Protein AF-A0A061J7J0-F1 (afdb_monomer)

Structure (mmCIF, N/CA/C/O backbone):
data_AF-A0A061J7J0-F1
#
_entry.id   AF-A0A061J7J0-F1
#
loop_
_atom_site.group_PDB
_atom_site.id
_atom_site.type_symbol
_atom_site.label_atom_id
_atom_site.label_alt_id
_atom_site.label_comp_id
_atom_site.label_asym_id
_atom_site.label_entity_id
_atom_site.label_seq_id
_atom_site.pdbx_PDB_ins_code
_atom_site.Cartn_x
_atom_site.Cartn_y
_atom_site.Cartn_z
_atom_site.occupancy
_atom_site.B_iso_or_equiv
_atom_site.auth_seq_id
_atom_site.auth_comp_id
_atom_site.auth_asym_id
_atom_site.auth_atom_id
_atom_site.pdbx_PDB_model_num
ATOM 1 N N . MET A 1 1 ? 39.263 -53.079 45.233 1.00 35.78 1 MET A N 1
ATOM 2 C CA . MET A 1 1 ? 38.369 -52.273 46.095 1.00 35.78 1 MET A CA 1
ATOM 3 C C . MET A 1 1 ? 36.926 -52.640 45.760 1.00 35.78 1 MET A C 1
ATOM 5 O O . MET A 1 1 ? 36.636 -52.808 44.586 1.00 35.78 1 MET A O 1
ATOM 9 N N . ARG A 1 2 ? 36.116 -52.867 46.808 1.00 27.42 2 ARG A N 1
ATOM 10 C CA . ARG A 1 2 ? 34.662 -53.174 46.901 1.00 27.42 2 ARG A CA 1
ATOM 11 C C . ARG A 1 2 ? 33.849 -52.829 45.630 1.00 27.42 2 ARG A C 1
ATOM 13 O O . ARG A 1 2 ? 33.964 -51.709 45.159 1.00 27.42 2 ARG A O 1
ATOM 20 N N . CYS A 1 3 ? 33.116 -53.726 44.960 1.00 22.42 3 CYS A N 1
ATOM 21 C CA . CYS A 1 3 ? 32.009 -54.611 45.378 1.00 22.42 3 CYS A CA 1
ATOM 22 C C . CYS A 1 3 ? 30.808 -53.846 45.979 1.00 22.42 3 CYS A C 1
ATOM 24 O O . CYS A 1 3 ? 30.950 -53.240 47.038 1.00 22.42 3 CYS A O 1
ATOM 26 N N . GLY A 1 4 ? 29.646 -53.886 45.308 1.00 25.05 4 GLY A N 1
ATOM 27 C CA . GLY A 1 4 ? 28.403 -53.231 45.747 1.00 25.05 4 GLY A CA 1
ATOM 28 C C . GLY A 1 4 ? 27.226 -53.392 44.772 1.00 25.05 4 GLY A C 1
ATOM 29 O O . GLY A 1 4 ? 26.959 -52.510 43.967 1.00 25.05 4 GLY A O 1
ATOM 30 N N . GLN A 1 5 ? 26.565 -54.547 44.861 1.00 24.94 5 GLN A N 1
ATOM 31 C CA . GLN A 1 5 ? 25.326 -54.995 44.205 1.00 24.94 5 GLN A CA 1
ATOM 32 C C . GLN A 1 5 ? 24.080 -54.126 44.533 1.00 24.94 5 GLN A C 1
ATOM 34 O O . GLN A 1 5 ? 23.988 -53.582 45.625 1.00 24.94 5 GLN A O 1
ATOM 39 N N . VAL A 1 6 ? 23.188 -53.897 43.551 1.00 26.53 6 VAL A N 1
ATOM 40 C CA . VAL A 1 6 ? 21.822 -54.481 43.358 1.00 26.53 6 VAL A CA 1
ATOM 41 C C . VAL A 1 6 ? 20.693 -53.834 44.173 1.00 26.53 6 VAL A C 1
ATOM 43 O O . VAL A 1 6 ? 20.708 -53.887 45.393 1.00 26.53 6 VAL A O 1
ATOM 46 N N . ALA A 1 7 ? 19.644 -53.373 43.473 1.00 24.53 7 ALA A N 1
ATOM 47 C CA . ALA A 1 7 ? 18.239 -53.654 43.810 1.00 24.53 7 ALA A CA 1
ATOM 48 C C . ALA A 1 7 ? 17.302 -53.254 42.652 1.00 24.53 7 ALA A C 1
ATOM 50 O O . ALA A 1 7 ? 17.057 -52.082 42.384 1.00 24.53 7 ALA A O 1
ATOM 51 N N . LEU A 1 8 ? 16.790 -54.277 41.971 1.00 29.56 8 LEU A N 1
ATOM 52 C CA . LEU A 1 8 ? 15.587 -54.284 41.138 1.00 29.56 8 LEU A CA 1
ATOM 53 C C . LEU A 1 8 ? 14.423 -54.637 42.080 1.00 29.56 8 LEU A C 1
ATOM 55 O O . LEU A 1 8 ? 14.634 -55.553 42.871 1.00 29.56 8 LEU A O 1
ATOM 59 N N . LEU A 1 9 ? 13.271 -53.943 41.986 1.00 24.41 9 LEU A N 1
ATOM 60 C CA . LEU A 1 9 ? 11.944 -54.142 42.645 1.00 24.41 9 LEU A CA 1
ATOM 61 C C . LEU A 1 9 ? 11.432 -52.754 43.102 1.00 24.41 9 LEU A C 1
ATOM 63 O O . LEU A 1 9 ? 12.174 -52.026 43.741 1.00 24.41 9 LEU A O 1
ATOM 67 N N . LEU A 1 10 ? 10.232 -52.245 42.814 1.00 25.23 10 LEU A N 1
ATOM 68 C CA . LEU A 1 10 ? 8.908 -52.825 42.596 1.00 25.23 10 LEU A CA 1
ATOM 69 C C . LEU A 1 10 ? 8.046 -51.838 41.787 1.00 25.23 10 LEU A C 1
ATOM 71 O O . LEU A 1 10 ? 8.115 -50.628 41.994 1.00 25.23 10 LEU A O 1
ATOM 75 N N . ALA A 1 11 ? 7.152 -52.363 40.952 1.00 33.88 11 ALA A N 1
ATOM 76 C CA . ALA A 1 11 ? 5.933 -51.650 40.584 1.00 33.88 11 ALA A CA 1
ATOM 77 C C . ALA A 1 11 ? 4.963 -51.612 41.780 1.00 33.88 11 ALA A C 1
ATOM 79 O O . ALA A 1 11 ? 4.860 -52.613 42.497 1.00 33.88 11 ALA A O 1
ATOM 80 N N . PRO A 1 12 ? 4.141 -50.560 41.914 1.00 26.94 12 PRO A N 1
ATOM 81 C CA . PRO A 1 12 ? 2.813 -50.718 42.470 1.00 26.94 12 PRO A CA 1
ATOM 82 C C . PRO A 1 12 ? 1.724 -50.440 41.430 1.00 26.94 12 PRO A C 1
ATOM 84 O O . PRO A 1 12 ? 1.833 -49.600 40.539 1.00 26.94 12 PRO A O 1
ATOM 87 N N . LYS A 1 13 ? 0.669 -51.234 41.592 1.00 27.47 13 LYS A N 1
ATOM 88 C CA . LYS A 1 13 ? -0.592 -51.260 40.861 1.00 27.47 13 LYS A CA 1
ATOM 89 C C . LYS A 1 13 ? -1.355 -49.932 40.944 1.00 27.47 13 LYS A C 1
ATOM 91 O O . LYS A 1 13 ? -1.225 -49.170 41.895 1.00 27.47 13 LYS A O 1
ATOM 96 N N . GLN A 1 14 ? -2.208 -49.756 39.940 1.00 31.91 14 GLN A N 1
ATOM 97 C CA . GLN A 1 14 ? -3.247 -48.741 39.787 1.00 31.91 14 GLN A CA 1
ATOM 98 C C . GLN A 1 14 ? -4.018 -48.419 41.080 1.00 31.91 14 GLN A C 1
ATOM 100 O O . GLN A 1 14 ? -4.490 -49.322 41.768 1.00 31.91 14 GLN A O 1
ATOM 105 N N . ALA A 1 15 ? -4.281 -47.128 41.294 1.00 24.55 15 ALA A N 1
ATOM 106 C CA . ALA A 1 15 ? -5.481 -46.653 41.971 1.00 24.55 15 ALA A CA 1
ATOM 107 C C . ALA A 1 15 ? -6.172 -45.643 41.046 1.00 24.55 15 ALA A C 1
ATOM 109 O O . ALA A 1 15 ? -5.659 -44.555 40.784 1.00 24.55 15 ALA A O 1
ATOM 110 N N . LEU A 1 16 ? -7.321 -46.047 40.507 1.00 30.42 16 LEU A N 1
ATOM 111 C CA . LEU A 1 16 ? -8.249 -45.179 39.797 1.00 30.42 16 LEU A CA 1
ATOM 112 C C . LEU A 1 16 ? -8.852 -44.226 40.840 1.00 30.42 16 LEU A C 1
ATOM 114 O O . LEU A 1 16 ? -9.654 -44.650 41.669 1.00 30.42 16 LEU A O 1
ATOM 118 N N . VAL A 1 17 ? -8.449 -42.957 40.836 1.00 25.92 17 VAL A N 1
ATOM 119 C CA . VAL A 1 17 ? -9.116 -41.914 41.623 1.00 25.92 17 VAL A CA 1
ATOM 120 C C . VAL A 1 17 ? -9.859 -41.017 40.647 1.00 25.92 17 VAL A C 1
ATOM 122 O O . VAL A 1 17 ? -9.293 -40.129 40.016 1.00 25.92 17 VAL A O 1
ATOM 125 N N . SER A 1 18 ? -11.153 -41.294 40.506 1.00 32.03 18 SER A N 1
ATOM 126 C CA . SER A 1 18 ? -12.121 -40.399 39.890 1.00 32.03 18 SER A CA 1
ATOM 127 C C . SER A 1 18 ? -12.361 -39.212 40.825 1.00 32.03 18 SER A C 1
ATOM 129 O O . SER A 1 18 ? -13.245 -39.249 41.682 1.00 32.03 18 SER A O 1
ATOM 131 N N . THR A 1 19 ? -11.579 -38.147 40.684 1.00 26.53 19 THR A N 1
ATOM 132 C CA . THR A 1 19 ? -11.926 -36.839 41.245 1.00 26.53 19 THR A CA 1
ATOM 133 C C . THR A 1 19 ? -12.604 -36.021 40.159 1.00 26.53 19 THR A C 1
ATOM 135 O O . THR A 1 19 ? -11.977 -35.513 39.233 1.00 26.53 19 THR A O 1
ATOM 138 N N . GLY A 1 20 ? -13.931 -35.930 40.260 1.00 32.91 20 GLY A N 1
ATOM 139 C CA . GLY A 1 20 ? -14.729 -35.025 39.448 1.00 32.91 20 GLY A CA 1
ATOM 140 C C . GLY A 1 20 ? -14.253 -33.590 39.646 1.00 32.91 20 GLY A C 1
ATOM 141 O O . GLY A 1 20 ? -14.500 -32.981 40.687 1.00 32.91 20 GLY A O 1
ATOM 142 N N . VAL A 1 21 ? -13.586 -33.040 38.635 1.00 26.27 21 VAL A N 1
ATOM 143 C CA . VAL A 1 21 ? -13.358 -31.601 38.540 1.00 26.27 21 VAL A CA 1
ATOM 144 C C . VAL A 1 21 ? -14.637 -31.001 37.976 1.00 26.27 21 VAL A C 1
ATOM 146 O O . VAL A 1 21 ? -14.927 -31.087 36.784 1.00 26.27 21 VAL A O 1
ATOM 149 N N . LYS A 1 22 ? -15.439 -30.441 38.886 1.00 26.06 22 LYS A N 1
ATOM 150 C CA . LYS A 1 22 ? -16.540 -29.532 38.571 1.00 26.06 22 LYS A CA 1
ATOM 151 C C . LYS A 1 22 ? -16.053 -28.492 37.565 1.00 26.06 22 LYS A C 1
ATOM 153 O O . LYS A 1 22 ? -14.996 -27.897 37.761 1.00 26.06 22 LYS A O 1
ATOM 158 N N . ALA A 1 23 ? -16.860 -28.261 36.533 1.00 30.20 23 ALA A N 1
ATOM 159 C CA . ALA A 1 23 ? -16.733 -27.132 35.628 1.00 30.20 23 ALA A CA 1
ATOM 160 C C . ALA A 1 23 ? -16.624 -25.835 36.446 1.00 30.20 23 ALA A C 1
ATOM 162 O O . ALA A 1 23 ? -17.612 -25.338 36.987 1.00 30.20 23 ALA A O 1
ATOM 163 N N . ALA A 1 24 ? -15.405 -25.318 36.578 1.00 26.30 24 ALA A N 1
ATOM 164 C CA . ALA A 1 24 ? -15.177 -23.975 37.067 1.00 26.30 24 ALA A CA 1
ATOM 165 C C . ALA A 1 24 ? -15.516 -23.033 35.912 1.00 26.30 24 ALA A C 1
ATOM 167 O O . ALA A 1 24 ? -14.798 -22.967 34.915 1.00 26.30 24 ALA A O 1
ATOM 168 N N . SER A 1 25 ? -16.645 -22.342 36.040 1.00 31.66 25 SER A N 1
ATOM 169 C CA . SER A 1 25 ? -16.994 -21.189 35.222 1.00 31.66 25 SER A CA 1
ATOM 170 C C . SER A 1 25 ? -15.859 -20.169 35.311 1.00 31.66 25 SER A C 1
ATOM 172 O O . SER A 1 25 ? -15.721 -19.471 36.319 1.00 31.66 25 SER A O 1
ATOM 174 N N . SER A 1 26 ? -15.026 -20.089 34.278 1.00 29.94 26 SER A N 1
ATOM 175 C CA . SER A 1 26 ? -14.066 -19.007 34.135 1.00 29.94 26 SER A CA 1
ATOM 176 C C . SER A 1 26 ? -14.848 -17.733 33.824 1.00 29.94 26 SER A C 1
ATOM 178 O O . SER A 1 26 ? -15.194 -17.433 32.684 1.00 29.94 26 SER A O 1
ATOM 180 N N . THR A 1 27 ? -15.148 -16.948 34.856 1.00 34.69 27 THR A N 1
ATOM 181 C CA . THR A 1 27 ? -15.468 -15.533 34.680 1.00 34.69 27 THR A CA 1
ATOM 182 C C . THR A 1 27 ? -14.214 -14.854 34.140 1.00 34.69 27 THR A C 1
ATOM 184 O O . THR A 1 27 ? -13.372 -14.373 34.894 1.00 34.69 27 THR A O 1
ATOM 187 N N . SER A 1 28 ? -14.056 -14.890 32.817 1.00 40.47 28 SER A N 1
ATOM 188 C CA . SER A 1 2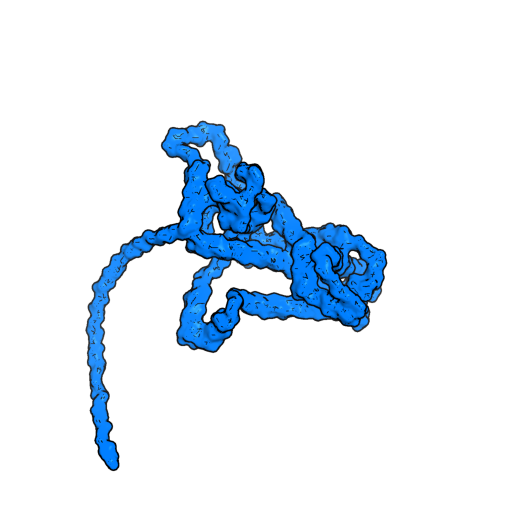8 ? -13.042 -14.149 32.079 1.00 40.47 28 SER A CA 1
ATOM 189 C C . SER A 1 28 ? -13.179 -12.676 32.457 1.00 40.47 28 SER A C 1
ATOM 191 O O . SER A 1 28 ? -14.124 -12.002 32.040 1.00 40.47 28 SER A O 1
ATOM 193 N N . HIS A 1 29 ? -12.257 -12.163 33.274 1.00 50.84 29 HIS A N 1
ATOM 194 C CA . HIS A 1 29 ? -12.141 -10.732 33.496 1.00 50.84 29 HIS A CA 1
ATOM 195 C C . HIS A 1 29 ? -11.796 -10.081 32.155 1.00 50.84 29 HIS A C 1
ATOM 197 O O . HIS A 1 29 ? -10.637 -10.039 31.759 1.00 50.84 29 HIS A O 1
ATOM 203 N N . ALA A 1 30 ? -12.818 -9.574 31.458 1.00 60.50 30 ALA A N 1
ATOM 204 C CA . ALA A 1 30 ? -12.653 -8.819 30.223 1.00 60.50 30 ALA A CA 1
ATOM 205 C C . ALA A 1 30 ? -11.591 -7.732 30.424 1.00 60.50 30 ALA A C 1
ATOM 207 O O . ALA A 1 30 ? -11.589 -7.075 31.477 1.00 60.50 30 ALA A O 1
ATOM 208 N N . SER A 1 31 ? -10.703 -7.564 29.442 1.00 74.06 31 SER A N 1
ATOM 209 C CA . SER A 1 31 ? -9.606 -6.603 29.522 1.00 74.06 31 SER A CA 1
ATOM 210 C C . SER A 1 31 ? -10.127 -5.169 29.740 1.00 74.06 31 SER A C 1
ATOM 212 O O . SER A 1 31 ? -11.267 -4.865 29.364 1.00 74.06 31 SER A O 1
ATOM 214 N N . PRO A 1 32 ? -9.332 -4.262 30.342 1.00 77.88 32 PRO A N 1
ATOM 215 C CA . PRO A 1 32 ? -9.775 -2.897 30.637 1.00 77.88 32 PRO A CA 1
ATOM 216 C C . PRO A 1 32 ? -10.288 -2.149 29.401 1.00 77.88 32 PRO A C 1
ATOM 218 O O . PRO A 1 32 ? -11.338 -1.512 29.466 1.00 77.88 32 PRO A O 1
ATOM 221 N N . LEU A 1 33 ? -9.607 -2.301 28.257 1.00 81.75 33 LEU A N 1
ATOM 222 C CA . LEU A 1 33 ? -10.028 -1.679 27.003 1.00 81.75 33 LEU A CA 1
ATOM 223 C C . LEU A 1 33 ? -11.342 -2.273 26.482 1.00 81.75 33 LEU A C 1
ATOM 225 O O . LEU A 1 33 ? -12.227 -1.525 26.081 1.00 81.75 33 LEU A O 1
ATOM 229 N N . ARG A 1 34 ? -11.521 -3.599 26.552 1.00 81.44 34 ARG A N 1
ATOM 230 C CA . ARG A 1 34 ? -12.781 -4.252 26.160 1.00 81.44 34 ARG A CA 1
ATOM 231 C C . ARG A 1 34 ? -13.964 -3.731 26.981 1.00 81.44 34 ARG A C 1
ATOM 233 O O . ARG A 1 34 ? -15.032 -3.497 26.425 1.00 81.44 34 ARG A O 1
ATOM 240 N N . ARG A 1 35 ? -13.785 -3.511 28.289 1.00 81.38 35 ARG A N 1
ATOM 241 C CA . ARG A 1 35 ? -14.839 -2.930 29.143 1.00 81.38 35 ARG A CA 1
ATOM 242 C C . ARG A 1 35 ? -15.143 -1.483 28.778 1.00 81.38 35 ARG A C 1
ATOM 244 O O . ARG A 1 35 ? -16.309 -1.110 28.765 1.00 81.38 35 ARG A O 1
ATOM 251 N N . LEU A 1 36 ? -14.116 -0.688 28.485 1.00 81.25 36 LEU A N 1
ATOM 252 C CA . LEU A 1 36 ? -14.270 0.717 28.108 1.00 81.25 36 LEU A CA 1
ATOM 253 C C . LEU A 1 36 ? -15.045 0.848 26.791 1.00 81.25 36 LEU A C 1
ATOM 255 O O . LEU A 1 36 ? -16.053 1.549 26.742 1.00 81.25 36 LEU A O 1
ATOM 259 N N . VAL A 1 37 ? -14.639 0.098 25.764 1.00 80.44 37 VAL A N 1
ATOM 260 C CA . VAL A 1 37 ? -15.309 0.075 24.453 1.00 80.44 37 VAL A CA 1
ATOM 261 C C . VAL A 1 37 ? -16.737 -0.479 24.570 1.00 80.44 37 VAL A C 1
ATOM 263 O O . VAL A 1 37 ? -17.680 0.086 24.013 1.00 80.44 37 VAL A O 1
ATOM 266 N N . GLY A 1 38 ? -16.938 -1.532 25.370 1.00 74.62 38 GLY A N 1
ATOM 267 C CA . GLY A 1 38 ? -18.271 -2.062 25.681 1.00 74.62 38 GLY A CA 1
ATOM 268 C C . GLY A 1 38 ? -19.174 -1.058 26.412 1.00 74.62 38 GLY A C 1
ATOM 269 O O . GLY A 1 38 ? -20.364 -0.965 26.132 1.00 74.62 38 GLY A O 1
ATOM 270 N N . ALA A 1 39 ? -18.630 -0.249 27.322 1.00 72.94 39 ALA A N 1
ATOM 271 C CA . ALA A 1 39 ? -19.405 0.768 28.035 1.00 72.94 39 ALA A CA 1
ATOM 272 C C . ALA A 1 39 ? -19.783 1.960 27.133 1.00 72.94 39 ALA A C 1
ATOM 274 O O . ALA A 1 39 ? -20.893 2.490 27.245 1.00 72.94 39 ALA A O 1
ATOM 275 N N . ALA A 1 40 ? -18.892 2.362 26.219 1.00 68.94 40 ALA A N 1
ATOM 276 C CA . ALA A 1 40 ? -19.140 3.434 25.251 1.00 68.94 40 ALA A CA 1
ATOM 277 C C . ALA A 1 40 ? -20.254 3.070 24.250 1.00 68.94 40 ALA A C 1
ATOM 279 O O . ALA A 1 40 ? -21.099 3.899 23.906 1.00 68.94 40 ALA A O 1
ATOM 280 N N . THR A 1 41 ? -20.309 1.802 23.842 1.00 63.78 41 THR A N 1
ATOM 281 C CA . THR A 1 41 ? -21.354 1.267 22.955 1.00 63.78 41 THR A CA 1
ATOM 282 C C . THR A 1 41 ? -22.695 1.050 23.659 1.00 63.78 41 THR A C 1
ATOM 284 O O . THR A 1 41 ? -23.743 1.293 23.069 1.00 63.78 41 THR A O 1
ATOM 287 N N . LEU A 1 42 ? -22.696 0.700 24.949 1.00 58.59 42 LEU A N 1
ATOM 288 C CA . LEU A 1 42 ? -23.925 0.623 25.753 1.00 58.59 42 LEU A CA 1
ATOM 289 C C . LEU A 1 42 ? -24.506 2.003 26.102 1.00 58.59 42 LEU A C 1
ATOM 291 O O . LEU A 1 42 ? -25.721 2.152 26.181 1.00 58.59 42 LEU A O 1
ATOM 295 N N . SER A 1 43 ? -23.663 3.026 26.265 1.00 49.41 43 SER A N 1
ATOM 296 C CA . SER A 1 43 ? -24.104 4.406 26.543 1.00 49.41 43 SER A CA 1
ATOM 297 C C . SER A 1 43 ? -24.748 5.092 25.331 1.00 49.41 43 SER A C 1
ATOM 299 O O . SER A 1 43 ? -25.408 6.118 25.475 1.00 49.41 43 SER A O 1
ATOM 301 N N . THR A 1 44 ? -24.567 4.523 24.138 1.00 43.97 44 THR A N 1
ATOM 302 C CA . THR A 1 44 ? -25.203 4.956 22.887 1.00 43.97 44 THR A CA 1
ATOM 303 C C . THR A 1 44 ? -26.428 4.106 22.519 1.00 43.97 44 THR A C 1
ATOM 305 O O . THR A 1 44 ? -27.088 4.391 21.520 1.00 43.97 44 THR A O 1
ATOM 308 N N . ALA A 1 45 ? -26.793 3.112 23.342 1.00 34.88 45 ALA A N 1
ATOM 309 C CA . ALA A 1 45 ? -28.009 2.322 23.168 1.00 34.88 45 ALA A CA 1
ATOM 310 C C . ALA A 1 45 ? -29.247 3.057 23.736 1.00 34.88 45 ALA A C 1
ATOM 312 O O . ALA A 1 45 ? -29.181 3.633 24.826 1.00 34.88 45 ALA A O 1
ATOM 313 N N . PRO A 1 46 ? -30.403 3.040 23.043 1.00 34.84 46 PRO A N 1
ATOM 314 C CA . PRO A 1 46 ? -31.621 3.660 23.552 1.00 34.84 46 PRO A CA 1
ATOM 315 C C . PRO A 1 46 ? -32.152 2.905 24.783 1.00 34.84 46 PRO A C 1
ATOM 317 O O . PRO A 1 46 ? -32.080 1.681 24.875 1.00 34.84 46 PRO A O 1
ATOM 320 N N . SER A 1 47 ? -32.701 3.657 25.737 1.00 29.64 47 SER A N 1
ATOM 321 C CA . SER A 1 47 ? -33.158 3.187 27.050 1.00 29.64 47 SER A CA 1
ATOM 322 C C . SER A 1 47 ? -34.199 2.051 26.971 1.00 29.64 47 SER A C 1
ATOM 324 O O . SER A 1 47 ? -35.075 2.082 26.097 1.00 29.64 47 SER A O 1
ATOM 326 N N . PRO A 1 48 ? -34.199 1.091 27.919 1.00 35.78 48 PRO A N 1
ATOM 327 C CA . PRO A 1 48 ? -35.149 -0.016 27.929 1.00 35.78 48 PRO A CA 1
ATOM 328 C C . PRO A 1 48 ? -36.517 0.492 28.397 1.00 35.78 48 PRO A C 1
ATOM 330 O O . PRO A 1 48 ? -36.781 0.612 29.589 1.00 35.78 48 PRO A O 1
ATOM 333 N N . GLY A 1 49 ? -37.394 0.842 27.457 1.00 34.12 49 GLY A N 1
ATOM 334 C CA . GLY A 1 49 ? -38.765 1.243 27.793 1.00 34.12 49 GLY A CA 1
ATOM 335 C C . GLY A 1 49 ? -39.526 2.006 26.715 1.00 34.12 49 GLY A C 1
ATOM 336 O O . GLY A 1 49 ? -40.752 2.078 26.773 1.00 34.12 49 GLY A O 1
ATOM 337 N N . ARG A 1 50 ? -38.855 2.533 25.686 1.00 29.86 50 ARG A N 1
ATOM 338 C CA . ARG A 1 50 ? -39.545 3.171 24.559 1.00 29.86 50 ARG A CA 1
ATOM 339 C C . ARG A 1 50 ? -39.720 2.136 23.453 1.00 29.86 50 ARG A C 1
ATOM 341 O O . ARG A 1 50 ? -38.741 1.713 22.850 1.00 29.86 50 ARG A O 1
ATOM 348 N N . ARG A 1 51 ? -40.958 1.696 23.190 1.00 33.28 51 ARG A N 1
ATOM 349 C CA . ARG A 1 51 ? -41.271 0.917 21.980 1.00 33.28 51 ARG A CA 1
ATOM 350 C C . ARG A 1 51 ? -40.871 1.762 20.768 1.00 33.28 51 ARG A C 1
ATOM 352 O O . ARG A 1 51 ? -41.611 2.656 20.373 1.00 33.28 51 ARG A O 1
ATOM 359 N N . VAL A 1 52 ? -39.698 1.492 20.196 1.00 34.94 52 VAL A N 1
ATOM 360 C CA . VAL A 1 52 ? -39.250 2.055 18.916 1.00 34.94 52 VAL A CA 1
ATOM 361 C C . VAL A 1 52 ? -39.974 1.303 17.800 1.00 34.94 52 VAL A C 1
ATOM 363 O O . VAL A 1 52 ? -39.410 0.498 17.069 1.00 34.94 52 VAL A O 1
ATOM 366 N N . GLY A 1 53 ? -41.283 1.519 17.715 1.00 33.56 53 GLY A N 1
ATOM 367 C CA . GLY A 1 53 ? -42.048 1.281 16.504 1.00 33.56 53 GLY A CA 1
ATOM 368 C C . GLY A 1 53 ? -42.258 2.635 15.849 1.00 33.56 53 GLY A C 1
ATOM 369 O O . GLY A 1 53 ? -43.096 3.380 16.339 1.00 33.56 53 GLY A O 1
ATOM 370 N N . ALA A 1 54 ? -41.441 2.963 14.838 1.00 30.27 54 ALA A N 1
ATOM 371 C CA . ALA A 1 54 ? -41.756 3.843 13.690 1.00 30.27 54 ALA A CA 1
ATOM 372 C C . ALA A 1 54 ? -40.565 4.652 13.130 1.00 30.27 54 ALA A C 1
ATOM 374 O O . ALA A 1 54 ? -40.711 5.187 12.039 1.00 30.27 54 ALA A O 1
ATOM 375 N N . LEU A 1 55 ? -39.398 4.734 13.790 1.00 30.12 55 LEU A N 1
ATOM 376 C CA . LEU A 1 55 ? -38.279 5.563 13.278 1.00 30.12 55 LEU A CA 1
ATOM 377 C C . LEU A 1 55 ? -36.969 4.820 12.952 1.00 30.12 55 LEU A C 1
ATOM 379 O O . LEU A 1 55 ? -36.132 5.388 12.264 1.00 30.12 55 LEU A O 1
ATOM 383 N N . ASP A 1 56 ? -36.832 3.538 13.310 1.00 31.67 56 ASP A N 1
ATOM 384 C CA . ASP A 1 56 ? -35.632 2.719 13.015 1.00 31.67 56 ASP A CA 1
ATOM 385 C C . ASP A 1 56 ? -35.873 1.582 12.006 1.00 31.67 56 ASP A C 1
ATOM 387 O O . ASP A 1 56 ? -35.073 0.657 11.858 1.00 31.67 56 ASP A O 1
ATOM 391 N N . ALA A 1 57 ? -36.973 1.645 11.252 1.00 29.23 57 ALA A N 1
ATOM 392 C CA . ALA A 1 57 ? -37.201 0.711 10.149 1.00 29.23 57 ALA A CA 1
ATOM 393 C C . ALA A 1 57 ? -36.252 0.959 8.955 1.00 29.23 57 ALA A C 1
ATOM 395 O O . ALA A 1 57 ? -36.083 0.070 8.125 1.00 29.23 57 ALA A O 1
ATOM 396 N N . HIS A 1 58 ? -35.599 2.128 8.888 1.00 29.95 58 HIS A N 1
ATOM 397 C CA . HIS A 1 58 ? -34.636 2.468 7.834 1.00 29.95 58 HIS A CA 1
ATOM 398 C C . HIS A 1 58 ? -33.167 2.172 8.183 1.00 29.95 58 HIS A C 1
ATOM 400 O O . HIS A 1 58 ? -32.358 2.070 7.265 1.00 29.95 58 HIS A O 1
ATOM 406 N N . CYS A 1 59 ? -32.826 1.961 9.462 1.00 33.00 59 CYS A N 1
ATOM 407 C CA . CYS A 1 59 ? -31.476 1.567 9.899 1.00 33.00 59 CYS A CA 1
ATOM 408 C C . CYS A 1 59 ? -31.314 0.059 10.124 1.00 33.00 59 CYS A C 1
ATOM 410 O O . CYS A 1 59 ? -30.198 -0.420 10.306 1.00 33.00 59 CYS A O 1
ATOM 412 N N . ARG A 1 60 ? -32.391 -0.732 10.019 1.00 30.67 60 ARG A N 1
ATOM 413 C CA . ARG A 1 60 ? -32.258 -2.161 9.706 1.00 30.67 60 ARG A CA 1
ATOM 414 C C . ARG A 1 60 ? -31.986 -2.306 8.215 1.00 30.67 60 ARG A C 1
ATOM 416 O O . ARG A 1 60 ? -32.835 -2.769 7.455 1.00 30.67 60 ARG A O 1
ATOM 423 N N . LEU A 1 61 ? -30.786 -1.906 7.804 1.00 36.47 61 LEU A N 1
ATOM 424 C CA . LEU A 1 61 ? -30.197 -2.390 6.568 1.00 36.47 61 LEU A CA 1
ATOM 425 C C . LEU A 1 61 ? -30.044 -3.905 6.733 1.00 36.47 61 LEU A C 1
ATOM 427 O O . LEU A 1 61 ? -29.033 -4.400 7.214 1.00 36.47 61 LEU A O 1
ATOM 431 N N . ARG A 1 62 ? -31.089 -4.658 6.366 1.00 31.89 62 ARG A N 1
ATOM 432 C CA . ARG A 1 62 ? -30.900 -6.017 5.861 1.00 31.89 62 ARG A CA 1
ATOM 433 C C . ARG A 1 62 ? -29.749 -5.926 4.869 1.00 31.89 62 ARG A C 1
ATOM 435 O O . ARG A 1 62 ? -29.890 -5.163 3.913 1.00 31.89 62 ARG A O 1
ATOM 442 N N . THR A 1 63 ? -28.645 -6.611 5.172 1.00 38.00 63 THR A N 1
ATOM 443 C CA . THR A 1 63 ? -27.625 -7.083 4.227 1.00 38.00 63 THR A CA 1
ATOM 444 C C . THR A 1 63 ? -27.741 -6.419 2.856 1.00 38.00 63 THR A C 1
ATOM 446 O O . THR A 1 63 ? -28.314 -6.976 1.918 1.00 38.00 63 THR A O 1
ATOM 449 N N . ARG A 1 64 ? -27.269 -5.170 2.734 1.00 38.69 64 ARG A N 1
ATOM 450 C CA . ARG A 1 64 ? -27.190 -4.518 1.424 1.00 38.69 64 ARG A CA 1
ATOM 451 C C . ARG A 1 64 ? -26.085 -5.228 0.651 1.00 38.69 64 ARG A C 1
ATOM 453 O O . ARG A 1 64 ? -24.925 -4.866 0.755 1.00 38.69 64 ARG A O 1
ATOM 460 N N . GLY A 1 65 ? -26.471 -6.260 -0.094 1.00 41.78 65 GLY A N 1
ATOM 461 C CA . GLY A 1 65 ? -25.597 -6.993 -1.002 1.00 41.78 65 GLY A CA 1
ATOM 462 C C . GLY A 1 65 ? -24.787 -8.101 -0.338 1.00 41.78 65 GLY A C 1
ATOM 463 O O . GLY A 1 65 ? -23.563 -8.073 -0.379 1.00 41.78 65 GLY A O 1
ATOM 464 N N . THR A 1 66 ? -25.442 -9.126 0.204 1.00 39.50 66 THR A N 1
ATOM 465 C CA . THR A 1 66 ? -24.801 -10.444 0.268 1.00 39.50 66 THR A CA 1
ATOM 466 C C . THR A 1 66 ? -24.794 -11.026 -1.143 1.00 39.50 66 THR A C 1
ATOM 468 O O . THR A 1 66 ? -25.822 -11.478 -1.645 1.00 39.50 66 THR A O 1
ATOM 471 N N . SER A 1 67 ? -23.650 -10.982 -1.827 1.00 40.75 67 SER A N 1
ATOM 472 C CA . SER A 1 67 ? -23.460 -11.873 -2.974 1.00 40.75 67 SER A CA 1
ATOM 473 C C . SER A 1 67 ? -23.278 -13.285 -2.425 1.00 40.75 67 SER A C 1
ATOM 475 O O . SER A 1 67 ? -22.439 -13.491 -1.554 1.00 40.75 67 SER A O 1
ATOM 477 N N . SER A 1 68 ? -24.026 -14.266 -2.927 1.00 39.56 68 SER A N 1
ATOM 478 C CA . SER A 1 68 ? -23.792 -15.686 -2.621 1.00 39.56 68 SER A CA 1
ATOM 479 C C . SER A 1 68 ? -22.420 -16.186 -3.101 1.00 39.56 68 SER A C 1
ATOM 481 O O . SER A 1 68 ? -22.029 -17.298 -2.770 1.00 39.56 68 SER A O 1
ATOM 483 N N . GLU A 1 69 ? -21.692 -15.361 -3.860 1.00 41.66 69 GLU A N 1
ATOM 484 C CA . GLU A 1 69 ? -20.343 -15.614 -4.372 1.00 41.66 69 GLU A CA 1
ATOM 485 C C . GLU A 1 69 ? -19.258 -14.821 -3.613 1.00 41.66 69 GLU A C 1
ATOM 487 O O . GLU A 1 69 ? -18.119 -14.747 -4.063 1.00 41.66 69 GLU A O 1
ATOM 492 N N . SER A 1 70 ? -19.570 -14.207 -2.462 1.00 44.09 70 SER A N 1
ATOM 493 C CA . SER A 1 70 ? -18.627 -13.371 -1.694 1.00 44.09 70 SER A CA 1
ATOM 494 C C . SER A 1 70 ? -17.556 -14.142 -0.905 1.00 44.09 70 SER A C 1
ATOM 496 O O . SER A 1 70 ? -16.997 -13.618 0.060 1.00 44.09 70 SER A O 1
ATOM 498 N N . SER A 1 71 ? -17.243 -15.374 -1.300 1.00 42.22 71 SER A N 1
ATOM 499 C CA . SER A 1 71 ? -16.081 -16.104 -0.795 1.00 42.22 71 SER A CA 1
ATOM 500 C C . SER A 1 71 ? -14.843 -15.683 -1.582 1.00 42.22 71 SER A C 1
ATOM 502 O O . SER A 1 71 ? -14.775 -15.885 -2.796 1.00 42.22 71 SER A O 1
ATOM 504 N N . THR A 1 72 ? -13.835 -15.132 -0.911 1.00 47.50 72 THR A N 1
ATOM 505 C CA . THR A 1 72 ? -12.491 -15.078 -1.502 1.00 47.50 72 THR A CA 1
ATOM 506 C C . THR A 1 72 ? -11.820 -16.444 -1.315 1.00 47.50 72 THR A C 1
ATOM 508 O O . THR A 1 72 ? -12.151 -17.150 -0.363 1.00 47.50 72 THR A O 1
ATOM 511 N N . PRO A 1 73 ? -10.833 -16.840 -2.139 1.00 43.22 73 PRO A N 1
ATOM 512 C CA . PRO A 1 73 ? -10.103 -18.103 -1.952 1.00 43.22 73 PRO A CA 1
ATOM 513 C C . PRO A 1 73 ? -9.455 -18.257 -0.566 1.00 43.22 73 PRO A C 1
ATOM 515 O O . PRO A 1 73 ? -9.076 -19.354 -0.172 1.00 43.22 73 PRO A O 1
ATOM 518 N N . MET A 1 74 ? -9.309 -17.153 0.175 1.00 40.41 74 MET A N 1
ATOM 519 C CA . MET A 1 74 ? -8.757 -17.128 1.528 1.00 40.41 74 MET A CA 1
ATOM 520 C C . MET A 1 74 ? -9.825 -17.250 2.626 1.00 40.41 74 MET A C 1
ATOM 522 O O . MET A 1 74 ? -9.486 -17.238 3.811 1.00 40.41 74 MET A O 1
ATOM 526 N N . THR A 1 75 ? -11.112 -17.308 2.266 1.00 47.44 75 THR A N 1
ATOM 527 C CA . THR A 1 75 ? -12.227 -17.183 3.203 1.00 47.44 75 THR A CA 1
ATOM 528 C C . THR A 1 75 ? -13.354 -18.176 2.896 1.00 47.44 75 THR A C 1
ATOM 530 O O . THR A 1 75 ? -14.141 -18.012 1.974 1.00 47.44 75 THR A O 1
ATOM 533 N N . GLU A 1 76 ? -13.472 -19.219 3.721 1.00 43.47 76 GLU A N 1
ATOM 534 C CA . GLU A 1 76 ? -14.567 -20.206 3.633 1.00 43.47 76 GLU A CA 1
ATOM 535 C C . GLU A 1 76 ? -15.922 -19.657 4.134 1.00 43.47 76 GLU A C 1
ATOM 537 O O . GLU A 1 76 ? -16.948 -20.328 4.031 1.00 43.47 76 GLU A O 1
ATOM 542 N N . ARG A 1 77 ? -15.950 -18.442 4.704 1.00 54.47 77 ARG A N 1
ATOM 543 C CA . ARG A 1 77 ? -17.154 -17.799 5.254 1.00 54.47 77 ARG A CA 1
ATOM 544 C C . ARG A 1 77 ? -17.649 -16.685 4.337 1.00 54.47 77 ARG A C 1
ATOM 546 O O . ARG A 1 77 ? -16.867 -15.842 3.914 1.00 54.47 77 ARG A O 1
ATOM 553 N N . ALA A 1 78 ? -18.964 -16.646 4.121 1.00 56.91 78 ALA A N 1
ATOM 554 C CA . ALA A 1 78 ? -19.630 -15.493 3.531 1.00 56.91 78 ALA A CA 1
ATOM 555 C C . ALA A 1 78 ? -19.458 -14.274 4.450 1.00 56.91 78 ALA A C 1
ATOM 557 O O . ALA A 1 78 ? -19.722 -14.364 5.653 1.00 56.91 78 ALA A O 1
ATOM 558 N N . PHE A 1 79 ? -19.024 -13.152 3.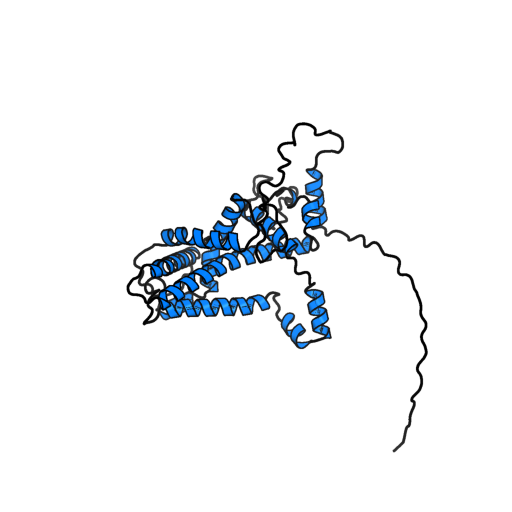881 1.00 60.25 79 PHE A N 1
ATOM 559 C CA . PHE A 1 79 ? -18.971 -11.875 4.585 1.00 60.25 79 PHE A CA 1
ATOM 560 C C . PHE A 1 79 ? -20.050 -10.931 4.082 1.00 60.25 79 PHE A C 1
ATOM 562 O O . PHE A 1 79 ? -20.292 -10.826 2.875 1.00 60.25 79 PHE A O 1
ATOM 569 N N . ASP A 1 80 ? -20.638 -10.210 5.030 1.00 65.75 80 ASP A N 1
ATOM 570 C CA . ASP A 1 80 ? -21.380 -8.993 4.745 1.00 65.75 80 ASP A CA 1
ATOM 571 C C . ASP A 1 80 ? -20.409 -7.884 4.323 1.00 65.75 80 ASP A C 1
ATOM 573 O O . ASP A 1 80 ? -19.232 -7.881 4.695 1.00 65.75 80 ASP A O 1
ATOM 577 N N . ILE A 1 81 ? -20.901 -6.932 3.529 1.00 71.00 81 ILE A N 1
ATOM 578 C CA . ILE A 1 81 ? -20.107 -5.776 3.112 1.00 71.00 81 ILE A CA 1
ATOM 579 C C . ILE A 1 81 ? -19.734 -4.962 4.352 1.00 71.00 81 ILE A C 1
ATOM 581 O O . ILE A 1 81 ? -20.604 -4.411 5.024 1.00 71.00 81 ILE A O 1
ATOM 585 N N . PHE A 1 82 ? -18.435 -4.834 4.625 1.00 75.56 82 PHE A N 1
ATOM 586 C CA . PHE A 1 82 ? -17.965 -3.997 5.726 1.00 75.56 82 PHE A CA 1
ATOM 587 C C . PHE A 1 82 ? -18.180 -2.508 5.405 1.00 75.56 82 PHE A C 1
ATOM 589 O O . PHE A 1 82 ? -17.594 -1.969 4.455 1.00 75.56 82 PHE A O 1
ATOM 596 N N . GLU A 1 83 ? -18.999 -1.829 6.211 1.00 70.38 83 GLU A N 1
ATOM 597 C CA . GLU A 1 83 ? -19.275 -0.389 6.080 1.00 70.38 83 GLU A CA 1
ATOM 598 C C . GLU A 1 83 ? -18.499 0.481 7.086 1.00 70.38 83 GLU A C 1
ATOM 600 O O . GLU A 1 83 ? -18.373 1.685 6.865 1.00 70.38 83 GLU A O 1
ATOM 605 N N . GLY A 1 84 ? -17.887 -0.114 8.120 1.00 63.31 84 GLY A N 1
ATOM 606 C CA . GLY A 1 84 ? -17.075 0.613 9.103 1.00 63.31 84 GLY A CA 1
ATOM 607 C C . GLY A 1 84 ? -17.910 1.400 10.107 1.00 63.31 84 GLY A C 1
ATOM 608 O O . GLY A 1 84 ? -17.748 2.614 10.248 1.00 63.31 84 GLY A O 1
ATOM 609 N N . ASN A 1 8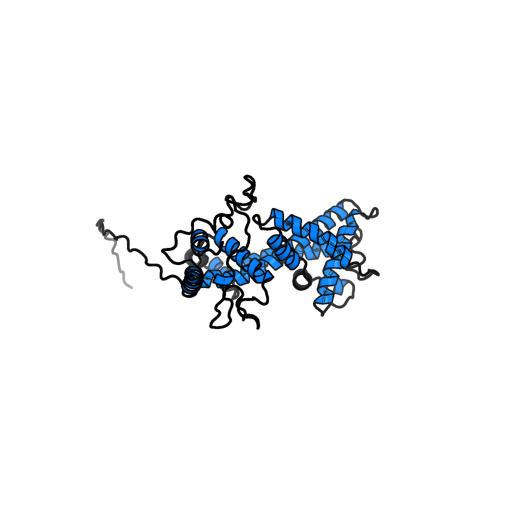5 ? -18.815 0.708 10.800 1.00 65.19 85 ASN A N 1
ATOM 610 C CA . ASN A 1 85 ? -19.763 1.347 11.700 1.00 65.19 85 ASN A CA 1
ATOM 611 C C . ASN A 1 85 ? -19.249 1.425 13.148 1.00 65.19 85 ASN A C 1
ATOM 613 O O . ASN A 1 85 ? -18.557 0.541 13.642 1.00 65.19 85 ASN A O 1
ATOM 617 N N . ASN A 1 86 ? -19.632 2.514 13.825 1.00 73.25 86 ASN A N 1
ATOM 618 C CA . ASN A 1 86 ? -19.410 2.802 15.249 1.00 73.25 86 ASN A CA 1
ATOM 619 C C . ASN A 1 86 ? -18.016 3.299 15.687 1.00 73.25 86 ASN A C 1
ATOM 621 O O . ASN A 1 86 ? -17.462 2.882 16.703 1.00 73.25 86 ASN A O 1
ATOM 625 N N . LYS A 1 87 ? -17.493 4.307 14.984 1.00 76.81 87 LYS A N 1
ATOM 626 C CA . LYS A 1 87 ? -16.279 5.045 15.388 1.00 76.81 87 LYS A CA 1
ATOM 627 C C . LYS A 1 87 ? -16.325 5.579 16.826 1.00 76.81 87 LYS A C 1
ATOM 629 O O . LYS A 1 87 ? -15.302 5.644 17.499 1.00 76.81 87 LYS A O 1
ATOM 634 N N . GLN A 1 88 ? -17.519 5.957 17.288 1.00 78.19 88 GLN A N 1
ATOM 635 C CA . GLN A 1 88 ? -17.750 6.543 18.612 1.00 78.19 88 GLN A CA 1
ATOM 636 C C . GLN A 1 88 ? -17.381 5.584 19.751 1.00 78.19 88 GLN A C 1
ATOM 638 O O . GLN A 1 88 ? -16.959 6.038 20.809 1.00 78.19 88 GLN A O 1
ATOM 643 N N . ALA A 1 89 ? -17.452 4.269 19.517 1.00 84.12 89 ALA A N 1
ATOM 644 C CA . ALA A 1 89 ? -17.064 3.246 20.486 1.00 84.12 89 ALA A CA 1
ATOM 645 C C . ALA A 1 89 ? -15.605 3.359 20.961 1.00 84.12 89 ALA A C 1
ATOM 647 O O . ALA A 1 89 ? -15.256 2.879 22.039 1.00 84.12 89 ALA A O 1
ATOM 648 N N . TRP A 1 90 ? -14.751 3.978 20.146 1.00 86.88 90 TRP A N 1
ATOM 649 C CA . TRP A 1 90 ? -13.314 4.077 20.373 1.00 86.88 90 TRP A CA 1
ATOM 650 C C . TRP A 1 90 ? -12.870 5.421 20.945 1.00 86.88 90 TRP A C 1
ATOM 652 O O . TRP A 1 90 ? -11.692 5.566 21.279 1.00 86.88 90 TRP A O 1
ATOM 662 N N . LEU A 1 91 ? -13.769 6.407 21.010 1.00 86.12 91 LEU A N 1
ATOM 663 C CA . LEU A 1 91 ? -13.436 7.767 21.418 1.00 86.12 91 LEU A CA 1
ATOM 664 C C . LEU A 1 91 ? -13.657 7.927 22.923 1.00 86.12 91 LEU A C 1
ATOM 666 O O . LEU A 1 91 ? -14.781 7.846 23.415 1.00 86.12 91 LEU A O 1
ATOM 670 N N . ASP A 1 92 ? -12.588 8.223 23.649 1.00 86.12 92 ASP A N 1
ATOM 671 C CA . ASP A 1 92 ? -12.664 8.708 25.018 1.00 86.12 92 ASP A CA 1
ATOM 672 C C . ASP A 1 92 ? -12.695 10.239 25.005 1.00 86.12 92 ASP A C 1
ATOM 674 O O . ASP A 1 92 ? -11.668 10.920 24.975 1.00 86.12 92 ASP A O 1
ATOM 678 N N . LEU A 1 93 ? -13.909 10.792 25.022 1.00 82.88 93 LEU A N 1
ATOM 679 C CA . LEU A 1 93 ? -14.131 12.239 25.042 1.00 82.88 93 LEU A CA 1
ATOM 680 C C . LEU A 1 93 ? -13.644 12.904 26.340 1.00 82.88 93 LEU A C 1
ATOM 682 O O . LEU A 1 93 ? -13.458 14.117 26.351 1.00 82.88 93 LEU A O 1
ATOM 686 N N . LYS A 1 94 ? -13.443 12.149 27.432 1.00 83.12 94 LYS A N 1
ATOM 687 C CA . LYS A 1 94 ? -12.962 12.717 28.702 1.00 83.12 94 LYS A CA 1
ATOM 688 C C . LYS A 1 94 ? -11.474 13.019 28.639 1.00 83.12 94 LYS A C 1
ATOM 690 O O . LYS A 1 94 ? -11.039 14.044 29.152 1.00 83.12 94 LYS A O 1
ATOM 695 N N . THR A 1 95 ? -10.706 12.120 28.032 1.00 83.50 95 THR A N 1
ATOM 696 C CA . THR A 1 95 ? -9.257 12.284 27.856 1.00 83.50 95 THR A CA 1
ATOM 697 C C . THR A 1 95 ? -8.897 12.908 26.511 1.00 83.50 95 THR A C 1
ATOM 699 O O . THR A 1 95 ? -7.753 13.308 26.312 1.00 83.50 95 THR A O 1
ATOM 702 N N . GLY A 1 96 ? -9.864 13.022 25.595 1.00 85.06 96 GLY A N 1
ATOM 703 C CA . GLY A 1 96 ? -9.619 13.488 24.239 1.00 85.06 96 GLY A CA 1
ATOM 704 C C . GLY A 1 96 ? -8.763 12.494 23.457 1.00 85.06 96 GLY A C 1
ATOM 705 O O . GLY A 1 96 ? -7.867 12.917 22.735 1.00 85.06 96 GLY A O 1
ATOM 706 N N . TRP A 1 97 ? -9.007 11.188 23.605 1.00 86.62 97 TRP A N 1
ATOM 707 C CA . TRP A 1 97 ? -8.171 10.124 23.038 1.00 86.62 97 TRP A CA 1
ATOM 708 C C . TRP A 1 97 ? -8.967 9.124 22.194 1.00 86.62 97 TRP A C 1
ATOM 710 O O . TRP A 1 97 ? -10.102 8.785 22.516 1.00 86.62 97 TRP A O 1
ATOM 720 N N . CYS A 1 98 ? -8.371 8.607 21.119 1.00 88.19 98 CYS A N 1
ATOM 721 C CA . CYS A 1 98 ? -8.922 7.502 20.337 1.00 88.19 98 CYS A CA 1
ATOM 722 C C . CYS A 1 98 ? -8.157 6.206 20.621 1.00 88.19 98 CYS A C 1
ATOM 724 O O . CYS A 1 98 ? -6.985 6.075 20.266 1.00 88.19 98 CYS A O 1
ATOM 726 N N . HIS A 1 99 ? -8.825 5.205 21.193 1.00 89.50 99 HIS A N 1
ATOM 727 C CA . HIS A 1 99 ? -8.184 3.933 21.541 1.00 89.50 99 HIS A CA 1
ATOM 728 C C . HIS A 1 99 ? -7.879 3.027 20.339 1.00 89.50 99 HIS A C 1
ATOM 730 O O . HIS A 1 99 ? -7.036 2.141 20.454 1.00 89.50 99 HIS A O 1
ATOM 736 N N . LEU A 1 100 ? -8.528 3.230 19.189 1.00 89.75 100 LEU A N 1
ATOM 737 C CA . LEU A 1 100 ? -8.211 2.464 17.979 1.00 89.75 100 LEU A CA 1
ATOM 738 C C . LEU A 1 100 ? -6.975 3.020 17.267 1.00 89.75 100 LEU A C 1
ATOM 740 O O . LEU A 1 100 ? -6.084 2.268 16.887 1.00 89.75 100 LEU A O 1
ATOM 744 N N . CYS A 1 101 ? -6.926 4.341 17.092 1.00 87.25 101 CYS A N 1
ATOM 745 C CA . CYS A 1 101 ? -5.835 5.009 16.382 1.00 87.25 101 CYS A CA 1
ATOM 746 C C . CYS A 1 101 ? -4.618 5.270 17.269 1.00 87.25 101 CYS A C 1
ATOM 748 O O . CYS A 1 101 ? -3.531 5.447 16.733 1.00 87.25 101 CYS A O 1
ATOM 750 N N . GLN A 1 102 ? -4.795 5.266 18.596 1.00 86.88 102 GLN A N 1
ATOM 751 C CA . GLN A 1 102 ? -3.770 5.642 19.574 1.00 86.88 102 GLN A CA 1
ATOM 752 C C . GLN A 1 102 ? -3.268 7.078 19.350 1.00 86.88 102 GLN A C 1
ATOM 754 O O . GLN A 1 102 ? -2.072 7.358 19.383 1.00 86.88 102 GLN A O 1
ATOM 759 N N . GLU A 1 103 ? -4.212 7.988 19.105 1.00 85.75 103 GLU A N 1
ATOM 760 C CA . GLU A 1 103 ? -3.964 9.395 18.791 1.00 85.75 103 GLU A CA 1
ATOM 761 C C . GLU A 1 103 ? -4.946 10.300 19.559 1.00 85.75 103 GLU A C 1
ATOM 763 O O . GLU A 1 103 ? -6.072 9.873 19.858 1.00 85.75 103 GLU A O 1
ATOM 768 N N . PRO A 1 104 ? -4.559 11.554 19.866 1.00 84.25 104 PRO A N 1
ATOM 769 C CA . PRO A 1 104 ? -5.468 12.532 20.450 1.00 84.25 104 PRO A CA 1
ATOM 770 C C . PRO A 1 104 ? -6.564 12.948 19.456 1.00 84.25 104 PRO A C 1
ATOM 772 O O . PRO A 1 104 ? -6.362 12.982 18.240 1.00 84.25 104 PRO A O 1
ATOM 775 N N . LEU A 1 105 ? -7.736 13.299 19.983 1.00 82.81 105 LEU A N 1
ATOM 776 C CA . LEU A 1 105 ? -8.852 13.836 19.207 1.00 82.81 105 LEU A CA 1
ATOM 777 C C . LEU A 1 105 ? -8.556 15.273 18.755 1.00 82.81 105 LEU A C 1
ATOM 779 O O . LEU A 1 105 ? -7.792 16.002 19.386 1.00 82.81 105 LEU A O 1
ATOM 783 N N . GLY A 1 106 ? -9.160 15.676 17.634 1.00 72.62 106 GLY A N 1
ATOM 784 C CA . GLY A 1 106 ? -9.002 17.027 17.101 1.00 72.62 106 GLY A CA 1
ATOM 785 C C . GLY A 1 106 ? -9.613 18.099 18.003 1.00 72.62 106 GLY A C 1
ATOM 786 O O . GLY A 1 106 ? -10.357 17.806 18.936 1.00 72.62 106 GLY A O 1
ATOM 787 N N . ALA A 1 107 ? -9.348 19.367 17.672 1.00 64.56 107 ALA A N 1
ATOM 788 C CA . ALA A 1 107 ? -9.890 20.522 18.398 1.00 64.56 107 ALA A CA 1
ATOM 789 C C . ALA A 1 107 ? -11.433 20.532 18.463 1.00 64.56 107 ALA A C 1
ATOM 791 O O . ALA A 1 107 ? -12.017 21.129 19.364 1.00 64.56 107 ALA A O 1
ATOM 792 N N . THR A 1 108 ? -12.101 19.858 17.522 1.00 61.47 108 THR A N 1
ATOM 793 C CA . THR A 1 108 ? -13.544 19.618 17.554 1.00 61.47 108 THR A CA 1
ATOM 794 C C . THR A 1 108 ? -13.822 18.260 18.201 1.00 61.47 108 THR A C 1
ATOM 796 O O . THR A 1 108 ? -13.562 17.213 17.604 1.00 61.47 108 THR A O 1
ATOM 799 N N . MET A 1 109 ? -14.366 18.278 19.422 1.00 60.16 109 MET A N 1
ATOM 800 C CA . MET A 1 109 ? -14.791 17.074 20.145 1.00 60.16 109 MET A CA 1
ATOM 801 C C . MET A 1 109 ? -15.697 16.201 19.262 1.00 60.16 109 MET A C 1
ATOM 803 O O . MET A 1 109 ? -16.688 16.682 18.717 1.00 60.16 109 MET A O 1
ATOM 807 N N . GLY A 1 110 ? -15.354 14.918 19.122 1.00 57.25 110 GLY A N 1
ATOM 808 C CA . GLY A 1 110 ? -16.120 13.947 18.329 1.00 57.25 110 GLY A CA 1
ATOM 809 C C . GLY A 1 110 ? -15.696 13.796 16.862 1.00 57.25 110 GLY A C 1
ATOM 810 O O . GLY A 1 110 ? -16.244 12.927 16.184 1.00 57.25 110 GLY A O 1
ATOM 811 N N . VAL A 1 111 ? -14.713 14.570 16.377 1.00 61.16 111 VAL A N 1
ATOM 812 C CA . VAL A 1 111 ? -14.134 14.413 15.030 1.00 61.16 111 VAL A CA 1
ATOM 813 C C . VAL A 1 111 ? -12.688 13.923 15.130 1.00 61.16 111 VAL A C 1
ATOM 815 O O . VAL A 1 111 ? -11.833 14.547 15.763 1.00 61.16 111 VAL A O 1
ATOM 818 N N . HIS A 1 112 ? -12.407 12.785 14.497 1.00 66.38 112 HIS A N 1
ATOM 819 C CA . HIS A 1 112 ? -11.074 12.190 14.478 1.00 66.38 112 HIS A CA 1
ATOM 820 C C . HIS A 1 112 ? -10.202 12.861 13.404 1.00 66.38 112 HIS A C 1
ATOM 822 O O . HIS A 1 112 ? -10.597 12.924 12.241 1.00 66.38 112 HIS A O 1
ATOM 828 N N . ILE A 1 113 ? -8.984 13.298 13.755 1.00 61.28 113 ILE A N 1
ATOM 829 C CA . ILE A 1 113 ? -8.050 13.959 12.815 1.00 61.28 113 ILE A CA 1
ATOM 830 C C . ILE A 1 113 ? -7.761 13.056 11.596 1.00 61.28 113 ILE A C 1
ATOM 832 O O . ILE A 1 113 ? -7.731 13.512 10.456 1.00 61.28 113 ILE A O 1
ATOM 836 N N . GLY A 1 114 ? -7.610 11.751 11.832 1.00 68.88 114 GLY A N 1
ATOM 837 C CA . GLY A 1 114 ? -7.423 10.708 10.815 1.00 68.88 114 GLY A CA 1
ATOM 838 C C . GLY A 1 114 ? -8.678 9.887 10.492 1.00 68.88 114 GLY A C 1
ATOM 839 O O . GLY A 1 114 ? -8.610 8.664 10.479 1.00 68.88 114 GLY A O 1
ATOM 840 N N . ASP A 1 115 ? -9.836 10.512 10.273 1.00 71.56 115 ASP A N 1
ATOM 841 C CA . ASP A 1 115 ? -11.130 9.822 10.088 1.00 71.56 115 ASP A CA 1
ATOM 842 C C . ASP A 1 115 ? -11.125 8.687 9.035 1.00 71.56 115 ASP A C 1
ATOM 844 O O . ASP A 1 115 ? -11.810 7.665 9.170 1.00 71.56 115 ASP A O 1
ATOM 848 N N . ARG A 1 116 ? -10.323 8.853 7.975 1.00 74.12 116 ARG A N 1
ATOM 849 C CA . ARG A 1 116 ? -10.111 7.830 6.936 1.00 74.12 116 ARG A CA 1
ATOM 850 C C . ARG A 1 116 ? -9.250 6.666 7.429 1.00 74.12 116 ARG A C 1
ATOM 852 O O . ARG A 1 116 ? -9.548 5.520 7.112 1.00 74.12 116 ARG A O 1
ATOM 859 N N . ASP A 1 117 ? -8.207 6.950 8.208 1.00 82.44 117 ASP A N 1
ATOM 860 C CA . ASP A 1 117 ? -7.322 5.925 8.773 1.00 82.44 117 ASP A CA 1
ATOM 861 C C . ASP A 1 117 ? -8.023 5.102 9.853 1.00 82.44 117 ASP A C 1
ATOM 863 O O . ASP A 1 117 ? -7.811 3.897 9.922 1.00 82.44 117 ASP A O 1
ATOM 867 N N . HIS A 1 118 ? -8.922 5.719 10.621 1.00 86.81 118 HIS A N 1
ATOM 868 C CA . HIS A 1 118 ? -9.730 5.025 11.623 1.00 86.81 118 HIS A CA 1
ATOM 869 C C . HIS A 1 118 ? -10.564 3.894 11.011 1.00 86.81 118 HIS A C 1
ATOM 871 O O . HIS A 1 118 ? -10.559 2.767 11.498 1.00 86.81 118 HIS A O 1
ATOM 877 N N . THR A 1 119 ? -11.247 4.186 9.902 1.00 85.38 119 THR A N 1
ATOM 878 C CA . THR A 1 119 ? -12.096 3.199 9.215 1.00 85.38 119 THR A CA 1
ATOM 879 C C . THR A 1 119 ? -11.248 2.035 8.680 1.00 85.38 119 THR A C 1
ATOM 881 O O . THR A 1 119 ? -11.627 0.875 8.828 1.00 85.38 119 THR A O 1
ATOM 884 N N . ASN A 1 120 ? -10.051 2.335 8.152 1.00 89.00 120 ASN A N 1
ATOM 885 C CA . ASN A 1 120 ? -9.060 1.329 7.758 1.00 89.00 120 ASN A CA 1
ATOM 886 C C . ASN A 1 120 ? -8.607 0.467 8.944 1.00 89.00 120 ASN A C 1
ATOM 888 O O . ASN A 1 120 ? -8.617 -0.754 8.840 1.00 89.00 120 ASN A O 1
ATOM 892 N N . LEU A 1 121 ? -8.271 1.068 10.086 1.00 90.25 121 LEU A N 1
ATOM 893 C CA . LEU A 1 121 ? -7.881 0.324 11.286 1.00 90.25 121 LEU A CA 1
ATOM 894 C C . LEU A 1 121 ? -8.997 -0.600 11.780 1.00 90.25 121 LEU A C 1
ATOM 896 O O . LEU A 1 121 ? -8.725 -1.737 12.145 1.00 90.25 121 LEU A O 1
ATOM 900 N N . GLN A 1 122 ? -10.252 -0.159 11.745 1.00 88.75 122 GLN A N 1
ATOM 901 C CA . GLN A 1 122 ? -11.368 -0.991 12.189 1.00 88.75 122 GLN A CA 1
ATOM 902 C C . GLN A 1 122 ? -11.560 -2.210 11.278 1.00 88.75 122 GLN A C 1
ATOM 904 O O . GLN A 1 122 ? -11.742 -3.325 11.763 1.00 88.75 122 GLN A O 1
ATOM 909 N N . TYR A 1 123 ? -11.431 -2.019 9.964 1.00 87.62 123 TYR A N 1
ATOM 910 C CA . TYR A 1 123 ? -11.459 -3.122 9.009 1.00 87.62 123 TYR A CA 1
ATOM 911 C C . TYR A 1 123 ? -10.308 -4.105 9.220 1.00 87.62 123 TYR A C 1
ATOM 913 O O . TYR A 1 123 ? -10.516 -5.313 9.244 1.00 87.62 123 TYR A O 1
ATOM 921 N N . PHE A 1 124 ? -9.089 -3.607 9.421 1.00 89.19 124 PHE A N 1
ATOM 922 C CA . PHE A 1 124 ? -7.940 -4.473 9.668 1.00 89.19 124 PHE A CA 1
ATOM 923 C C . PHE A 1 124 ? -8.026 -5.187 11.022 1.00 89.19 124 PHE A C 1
ATOM 925 O O . PHE A 1 124 ? -7.588 -6.328 11.115 1.00 89.19 124 PHE A O 1
ATOM 932 N N . LEU A 1 125 ? -8.643 -4.586 12.045 1.00 88.75 125 LEU A N 1
ATOM 933 C CA . LEU A 1 125 ? -8.952 -5.261 13.309 1.00 88.75 125 LEU A CA 1
ATOM 934 C C . LEU A 1 125 ? -9.943 -6.412 13.091 1.00 88.75 125 LEU A C 1
ATOM 936 O O . LEU A 1 125 ? -9.739 -7.505 13.617 1.00 88.75 125 LEU A O 1
ATOM 940 N N . PHE A 1 126 ? -10.980 -6.182 12.282 1.00 86.06 126 PHE A N 1
ATOM 941 C CA . PHE A 1 126 ? -11.909 -7.223 11.850 1.00 86.06 126 PHE A CA 1
ATOM 942 C C . PHE A 1 126 ? -11.180 -8.361 11.127 1.00 86.06 126 PHE A C 1
ATOM 944 O O . PHE A 1 126 ? -11.332 -9.515 11.516 1.00 86.06 126 PHE A O 1
ATOM 951 N N . LEU A 1 127 ? -10.332 -8.057 10.138 1.00 83.44 127 LEU A N 1
ATOM 952 C CA . LEU A 1 127 ? -9.550 -9.076 9.430 1.00 83.44 127 LEU A CA 1
ATOM 953 C C . LEU A 1 127 ? -8.627 -9.846 10.378 1.00 83.44 127 LEU A C 1
ATOM 955 O O . LEU A 1 127 ? -8.522 -11.067 10.276 1.00 83.44 127 LEU A O 1
ATOM 959 N N . TYR A 1 128 ? -7.994 -9.145 11.323 1.00 84.25 128 TYR A N 1
ATOM 960 C CA . TYR A 1 128 ? -7.125 -9.744 12.331 1.00 84.25 128 TYR A CA 1
ATOM 961 C C . TYR A 1 128 ? -7.890 -10.723 13.230 1.00 84.25 128 TYR A C 1
ATOM 963 O O . TYR A 1 128 ? -7.373 -11.793 13.537 1.00 84.25 128 TYR A O 1
ATOM 971 N N . ALA A 1 129 ? -9.125 -10.394 13.622 1.00 82.25 129 ALA A N 1
ATOM 972 C CA . ALA A 1 129 ? -9.986 -11.264 14.425 1.00 82.25 129 ALA A CA 1
ATOM 973 C C . ALA A 1 129 ? -10.598 -12.420 13.608 1.00 82.25 129 ALA A C 1
ATOM 975 O O . ALA A 1 129 ? -10.669 -13.551 14.091 1.00 82.25 129 ALA A O 1
ATOM 976 N N . ALA A 1 130 ? -11.013 -12.164 12.363 1.00 76.44 130 ALA A N 1
ATOM 977 C CA . ALA A 1 130 ? -11.603 -13.155 11.459 1.00 76.44 130 ALA A CA 1
ATOM 978 C C . ALA A 1 130 ? -10.596 -14.233 11.049 1.00 76.44 130 ALA A C 1
ATOM 980 O O . ALA A 1 130 ? -10.931 -15.417 10.982 1.00 76.44 130 ALA A O 1
ATOM 981 N N . HIS A 1 131 ? -9.351 -13.816 10.830 1.00 70.38 131 HIS A N 1
ATOM 982 C CA . HIS A 1 131 ? -8.222 -14.674 10.491 1.00 70.38 131 HIS A CA 1
ATOM 983 C C . HIS A 1 131 ? -7.239 -14.802 11.649 1.00 70.38 131 HIS A C 1
ATOM 985 O O . HIS A 1 131 ? -6.045 -15.031 11.426 1.00 70.38 131 HIS A O 1
ATOM 991 N N . ALA A 1 132 ? -7.731 -14.662 12.885 1.00 59.47 132 ALA A N 1
ATOM 992 C CA . ALA A 1 132 ? -6.908 -14.837 14.065 1.00 59.47 132 ALA A CA 1
ATOM 993 C C . ALA A 1 132 ? -6.211 -16.188 13.950 1.00 59.47 132 ALA A C 1
ATOM 995 O O . ALA A 1 132 ? -6.851 -17.233 13.787 1.00 59.47 132 ALA A O 1
ATOM 996 N N . ARG A 1 133 ? -4.877 -16.149 13.983 1.00 56.44 133 ARG A N 1
ATOM 997 C CA . ARG A 1 133 ? -4.039 -17.341 14.034 1.00 56.44 133 ARG A CA 1
ATOM 998 C C . ARG A 1 133 ? -4.583 -18.185 15.188 1.00 56.44 133 ARG A C 1
ATOM 1000 O O . ARG A 1 133 ? -4.408 -17.827 16.345 1.00 56.44 133 ARG A O 1
ATOM 1007 N N . ARG A 1 134 ? -5.294 -19.279 14.876 1.00 52.25 134 ARG A N 1
ATOM 1008 C CA . ARG A 1 134 ? -5.921 -20.174 15.876 1.00 52.25 134 ARG A CA 1
ATOM 1009 C C . ARG A 1 134 ? -4.898 -20.850 16.794 1.00 52.25 134 ARG A C 1
ATOM 1011 O O . ARG A 1 134 ? -5.260 -21.590 17.697 1.00 52.25 134 ARG A O 1
ATOM 1018 N N . TRP A 1 135 ? -3.622 -20.616 16.530 1.00 55.00 135 TRP A N 1
ATOM 1019 C CA . TRP A 1 135 ? -2.500 -21.025 17.333 1.00 55.00 135 TRP A CA 1
ATOM 1020 C C . TRP A 1 135 ? -2.065 -19.876 18.237 1.00 55.00 135 TRP A C 1
ATOM 1022 O O . TRP A 1 135 ? -1.741 -18.780 17.776 1.00 55.00 135 TRP A O 1
ATOM 1032 N N . SER A 1 136 ? -1.992 -20.146 19.537 1.00 57.88 136 SER A N 1
ATOM 1033 C CA . SER A 1 136 ? -1.262 -19.272 20.444 1.00 57.88 136 SER A CA 1
ATOM 1034 C C . SER A 1 136 ? 0.222 -19.364 20.096 1.00 57.88 136 SER A C 1
ATOM 1036 O O . SER A 1 136 ? 0.851 -20.405 20.288 1.00 57.88 136 SER A O 1
ATOM 1038 N N . GLY A 1 137 ? 0.794 -18.273 19.577 1.00 59.22 137 GLY A N 1
ATOM 1039 C CA . GLY A 1 137 ? 2.233 -18.193 19.312 1.00 59.22 137 GLY A CA 1
ATOM 1040 C C . GLY A 1 137 ? 3.057 -18.551 20.550 1.00 59.22 137 GLY A C 1
ATOM 1041 O O . GLY A 1 137 ? 4.066 -19.233 20.438 1.00 59.22 137 GLY A O 1
ATOM 1042 N N . GLU A 1 138 ? 2.572 -18.199 21.740 1.00 60.31 138 GLU A N 1
ATOM 1043 C CA . GLU A 1 138 ? 3.210 -18.545 23.009 1.00 60.31 138 GLU A CA 1
ATOM 1044 C C . GLU A 1 138 ? 3.156 -20.051 23.312 1.00 60.31 138 GLU A C 1
ATOM 1046 O O . GLU A 1 138 ? 4.143 -20.619 23.771 1.00 60.31 138 GLU A O 1
ATOM 1051 N N . GLU A 1 139 ? 2.043 -20.728 23.016 1.00 63.00 139 GLU A N 1
ATOM 1052 C CA . GLU A 1 139 ? 1.931 -22.185 23.182 1.00 63.00 139 GLU A CA 1
ATOM 1053 C C . GLU A 1 139 ? 2.794 -22.935 22.168 1.00 63.00 139 GLU A C 1
ATOM 1055 O O . GLU A 1 139 ? 3.444 -23.916 22.530 1.00 63.00 139 GLU A O 1
ATOM 1060 N N . ILE A 1 140 ? 2.863 -22.450 20.924 1.00 63.06 140 ILE A N 1
ATOM 1061 C CA . ILE A 1 140 ? 3.760 -23.004 19.905 1.00 63.06 140 ILE A CA 1
ATOM 1062 C C . ILE A 1 140 ? 5.217 -22.802 20.314 1.00 63.06 140 ILE A C 1
ATOM 1064 O O . ILE A 1 140 ? 5.988 -23.754 20.268 1.00 63.06 140 ILE A O 1
ATOM 1068 N N . LEU A 1 141 ? 5.602 -21.610 20.773 1.00 64.06 141 LEU A N 1
ATOM 1069 C CA . LEU A 1 141 ? 6.958 -21.355 21.256 1.00 64.06 141 LEU A CA 1
ATOM 1070 C C . LEU A 1 141 ? 7.287 -22.238 22.466 1.00 64.06 141 LEU A C 1
ATOM 1072 O O . LEU A 1 141 ? 8.333 -22.882 22.478 1.00 64.06 141 LEU A O 1
ATOM 1076 N N . ARG A 1 142 ? 6.375 -22.365 23.435 1.00 71.56 142 ARG A N 1
ATOM 1077 C CA . ARG A 1 142 ? 6.539 -23.256 24.594 1.00 71.56 142 ARG A CA 1
ATOM 1078 C C . ARG A 1 142 ? 6.693 -24.721 24.169 1.00 71.56 142 ARG A C 1
ATOM 1080 O O . ARG A 1 142 ? 7.576 -25.409 24.671 1.00 71.56 142 ARG A O 1
ATOM 1087 N N . SER A 1 143 ? 5.896 -25.184 23.207 1.00 67.25 143 SER A N 1
ATOM 1088 C CA . SER A 1 143 ? 6.005 -26.531 22.631 1.00 67.25 143 SER A CA 1
ATOM 1089 C C . SER A 1 143 ? 7.336 -26.733 21.898 1.00 67.25 143 SER A C 1
ATOM 1091 O O . SER A 1 143 ? 8.029 -27.726 22.127 1.00 67.25 143 SER A O 1
ATOM 1093 N N . CYS A 1 144 ? 7.765 -25.760 21.092 1.00 68.38 144 CYS A N 1
ATOM 1094 C CA . CYS A 1 144 ? 9.065 -25.760 20.425 1.00 68.38 144 CYS A CA 1
ATOM 1095 C C . CYS A 1 144 ? 10.221 -25.757 21.430 1.00 68.38 144 CYS A C 1
ATOM 1097 O O . CYS A 1 144 ? 11.235 -26.397 21.183 1.00 68.38 144 CYS A O 1
ATOM 1099 N N . MET A 1 145 ? 10.096 -25.077 22.575 1.00 81.88 145 MET A N 1
ATOM 1100 C CA . MET A 1 145 ? 11.121 -25.104 23.623 1.00 81.88 145 MET A CA 1
ATOM 1101 C C . MET A 1 145 ? 11.311 -26.514 24.183 1.00 81.88 145 MET A C 1
ATOM 1103 O O . MET A 1 145 ? 12.442 -26.902 24.464 1.00 81.88 145 MET A O 1
ATOM 1107 N N . LEU A 1 146 ? 10.218 -27.266 24.329 1.00 76.50 146 LEU A N 1
ATOM 1108 C CA . LEU A 1 146 ? 10.218 -28.625 24.869 1.00 76.50 146 LEU A CA 1
ATOM 1109 C C . LEU A 1 146 ? 10.653 -29.675 23.838 1.00 76.50 146 LEU A C 1
ATOM 1111 O O . LEU A 1 146 ? 11.298 -30.653 24.202 1.00 76.50 146 LEU A O 1
ATOM 1115 N N . THR A 1 147 ? 10.306 -29.483 22.563 1.00 76.75 147 THR A N 1
ATOM 1116 C CA . THR A 1 147 ? 10.496 -30.490 21.503 1.00 76.75 147 THR A CA 1
ATOM 1117 C C . THR A 1 147 ? 11.715 -30.225 20.627 1.00 76.75 147 THR A C 1
ATOM 1119 O O . THR A 1 147 ? 12.448 -31.152 20.290 1.00 76.75 147 THR A O 1
ATOM 1122 N N . VAL A 1 148 ? 11.967 -28.962 20.271 1.00 78.69 148 VAL A N 1
ATOM 1123 C CA . VAL A 1 148 ? 13.050 -28.553 19.366 1.00 78.69 148 VAL A CA 1
ATOM 1124 C C . VAL A 1 148 ? 13.698 -27.245 19.865 1.00 78.69 148 VAL A C 1
ATOM 1126 O O . VAL A 1 148 ? 13.503 -26.170 19.284 1.00 78.69 148 VAL A O 1
ATOM 1129 N N . PRO A 1 149 ? 14.517 -27.294 20.939 1.00 74.44 149 PRO A N 1
ATOM 1130 C CA . PRO A 1 149 ? 15.058 -26.098 21.598 1.00 74.44 149 PRO A CA 1
ATOM 1131 C C . PRO A 1 149 ? 15.917 -25.192 20.698 1.00 74.44 149 PRO A C 1
ATOM 1133 O O . PRO A 1 149 ? 16.176 -24.037 21.042 1.00 74.44 149 PRO A O 1
ATOM 1136 N N . SER A 1 150 ? 16.423 -25.706 19.573 1.00 63.16 150 SER A N 1
ATOM 1137 C CA . SER A 1 150 ? 17.123 -24.932 18.539 1.00 63.16 150 SER A CA 1
ATOM 1138 C C . SER A 1 150 ? 16.168 -24.038 17.745 1.00 63.16 150 SER A C 1
ATOM 1140 O O . SER A 1 150 ? 16.467 -22.860 17.574 1.00 63.16 150 SER A O 1
ATOM 1142 N N . VAL A 1 151 ? 15.002 -24.552 17.340 1.00 62.50 151 VAL A N 1
ATOM 1143 C CA . VAL A 1 151 ? 13.941 -23.788 16.660 1.00 62.50 151 VAL A CA 1
ATOM 1144 C C . VAL A 1 151 ? 13.326 -22.767 17.608 1.00 62.50 151 VAL A C 1
ATOM 1146 O O . VAL A 1 151 ? 13.113 -21.629 17.213 1.00 62.50 151 VAL A O 1
ATOM 1149 N N . HIS A 1 152 ? 13.124 -23.118 18.881 1.00 69.94 152 HIS A N 1
ATOM 1150 C CA . HIS A 1 152 ? 12.707 -22.139 19.885 1.00 69.94 152 HIS A CA 1
ATOM 1151 C C . HIS A 1 152 ? 13.737 -21.021 20.063 1.00 69.94 152 HIS A C 1
ATOM 1153 O O . HIS A 1 152 ? 13.377 -19.850 20.050 1.00 69.94 152 HIS A O 1
ATOM 1159 N N . ARG A 1 153 ? 15.030 -21.355 20.200 1.00 63.16 153 ARG A N 1
ATOM 1160 C CA . ARG A 1 153 ? 16.097 -20.345 20.295 1.00 63.16 153 ARG A CA 1
ATOM 1161 C C . ARG A 1 153 ? 16.178 -19.479 19.045 1.00 63.16 153 ARG A C 1
ATOM 1163 O O . ARG A 1 153 ? 16.383 -18.284 19.194 1.00 63.16 153 ARG A O 1
ATOM 1170 N N . TYR A 1 154 ? 15.998 -20.056 17.861 1.00 57.09 154 TYR A N 1
ATOM 1171 C CA . TYR A 1 154 ? 15.878 -19.305 16.615 1.00 57.09 154 TYR A CA 1
ATOM 1172 C C . TYR A 1 154 ? 14.671 -18.358 16.685 1.00 57.09 154 TYR A C 1
ATOM 1174 O O . TYR A 1 154 ? 14.836 -17.152 16.623 1.00 57.09 154 TYR A O 1
ATOM 1182 N N . ALA A 1 155 ? 13.476 -18.858 16.986 1.00 54.44 155 ALA A N 1
ATOM 1183 C CA . ALA A 1 155 ? 12.261 -18.048 17.054 1.00 54.44 155 ALA A CA 1
ATOM 1184 C C . ALA A 1 155 ? 12.241 -16.978 18.175 1.00 54.44 155 ALA A C 1
ATOM 1186 O O . ALA A 1 155 ? 11.473 -16.028 18.067 1.00 54.44 155 ALA A O 1
ATOM 1187 N N . THR A 1 156 ? 13.055 -17.106 19.237 1.00 56.84 156 THR A N 1
ATOM 1188 C CA . THR A 1 156 ? 13.013 -16.224 20.432 1.00 56.84 156 THR A CA 1
ATOM 1189 C C . THR A 1 156 ? 14.262 -15.379 20.694 1.00 56.84 156 THR A C 1
ATOM 1191 O O . THR A 1 156 ? 14.156 -14.356 21.365 1.00 56.84 156 THR A O 1
ATOM 1194 N N . ARG A 1 157 ? 15.456 -15.754 20.202 1.00 55.22 157 ARG A N 1
ATOM 1195 C CA . ARG A 1 157 ? 16.678 -14.933 20.374 1.00 55.22 157 ARG A CA 1
ATOM 1196 C C . ARG A 1 157 ? 16.740 -13.738 19.431 1.00 55.22 157 ARG A C 1
ATOM 1198 O O . ARG A 1 157 ? 17.597 -12.876 19.614 1.00 55.22 157 ARG A O 1
ATOM 1205 N N . HIS A 1 158 ? 15.862 -13.671 18.439 1.00 49.62 158 HIS A N 1
ATOM 1206 C CA . HIS A 1 158 ? 15.717 -12.485 17.616 1.00 49.62 158 HIS A CA 1
ATOM 1207 C C . HIS A 1 158 ? 14.830 -11.491 18.366 1.00 49.62 158 HIS A C 1
ATOM 1209 O O . HIS A 1 158 ? 13.624 -11.669 18.482 1.00 49.62 158 HIS A O 1
ATOM 1215 N N . THR A 1 159 ? 15.454 -10.464 18.933 1.00 42.91 159 THR A N 1
ATOM 1216 C CA . THR A 1 159 ? 14.872 -9.474 19.851 1.00 42.91 159 THR A CA 1
ATOM 1217 C C . THR A 1 159 ? 13.805 -8.554 19.234 1.00 42.91 159 THR A C 1
ATOM 1219 O O . THR A 1 159 ? 13.423 -7.563 19.849 1.00 42.91 159 THR A O 1
ATOM 1222 N N . THR A 1 160 ? 13.256 -8.897 18.066 1.00 40.56 160 THR A N 1
ATOM 1223 C CA . THR A 1 160 ? 12.111 -8.237 17.424 1.00 40.56 160 THR A CA 1
ATOM 1224 C C . THR A 1 160 ? 11.254 -9.289 16.707 1.00 40.56 160 THR A C 1
ATOM 1226 O O . THR A 1 160 ? 11.760 -10.124 15.966 1.00 40.56 160 THR A O 1
ATOM 1229 N N . TRP A 1 161 ? 9.950 -9.276 16.958 1.00 38.16 161 TRP A N 1
ATOM 1230 C CA . TRP A 1 161 ? 9.019 -10.409 16.859 1.00 38.16 161 TRP A CA 1
ATOM 1231 C C . TRP A 1 161 ? 8.545 -10.820 15.433 1.00 38.16 161 TRP A C 1
ATOM 1233 O O . TRP A 1 161 ? 7.472 -11.399 15.308 1.00 38.16 161 TRP A O 1
ATOM 1243 N N . ASP A 1 162 ? 9.317 -10.583 14.359 1.00 44.78 162 ASP A N 1
ATOM 1244 C CA . ASP A 1 162 ? 8.776 -10.581 12.973 1.00 44.78 162 ASP A CA 1
ATOM 1245 C C . ASP A 1 162 ? 9.532 -11.395 11.892 1.00 44.78 162 ASP A C 1
ATOM 1247 O O . ASP A 1 162 ? 9.204 -11.329 10.708 1.00 44.78 162 ASP A O 1
ATOM 1251 N N . HIS A 1 163 ? 10.548 -12.196 12.223 1.00 41.03 163 HIS A N 1
ATOM 1252 C CA . HIS A 1 163 ? 11.525 -12.593 11.192 1.00 41.03 163 HIS A CA 1
ATOM 1253 C C . HIS A 1 163 ? 11.128 -13.668 10.164 1.00 41.03 163 HIS A C 1
ATOM 1255 O O . HIS A 1 163 ? 11.786 -13.733 9.125 1.00 41.03 163 HIS A O 1
ATOM 1261 N N . LEU A 1 164 ? 10.081 -14.478 10.382 1.00 39.31 164 LEU A N 1
ATOM 1262 C CA . LEU A 1 164 ? 9.666 -15.449 9.353 1.00 39.31 164 LEU A CA 1
ATOM 1263 C C . LEU A 1 164 ? 9.132 -14.721 8.106 1.00 39.31 164 LEU A C 1
ATOM 1265 O O . LEU A 1 164 ? 9.522 -15.044 6.991 1.00 39.31 164 LEU A O 1
ATOM 1269 N N . HIS A 1 165 ? 8.349 -13.655 8.319 1.00 53.09 165 HIS A N 1
ATOM 1270 C CA . HIS A 1 165 ? 7.937 -12.741 7.250 1.00 53.09 165 HIS A CA 1
ATOM 1271 C C . HIS A 1 165 ? 9.132 -11.963 6.706 1.00 53.09 165 HIS A C 1
ATOM 1273 O O . HIS A 1 165 ? 9.240 -11.802 5.503 1.00 53.09 165 HIS A O 1
A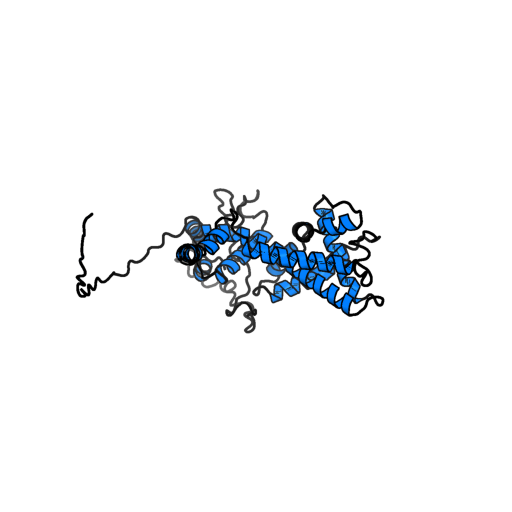TOM 1279 N N . VAL A 1 166 ? 10.093 -11.555 7.544 1.00 64.00 166 VAL A N 1
ATOM 1280 C CA . VAL A 1 166 ? 11.268 -10.797 7.071 1.00 64.00 166 VAL A CA 1
ATOM 1281 C C . VAL A 1 166 ? 12.134 -11.591 6.092 1.00 64.00 166 VAL A C 1
ATOM 1283 O O . VAL A 1 166 ? 12.649 -10.980 5.162 1.00 64.00 166 VAL A O 1
ATOM 1286 N N . MET A 1 167 ? 12.327 -12.904 6.266 1.00 63.50 167 MET A N 1
ATOM 1287 C CA . MET A 1 167 ? 13.126 -13.694 5.315 1.00 63.50 167 MET A CA 1
ATOM 1288 C C . MET A 1 167 ? 12.411 -13.844 3.970 1.00 63.50 167 MET A C 1
ATOM 1290 O O . MET A 1 167 ? 13.008 -13.524 2.942 1.00 63.50 167 MET A O 1
ATOM 1294 N N . ASP A 1 168 ? 11.135 -14.235 3.978 1.00 68.75 168 ASP A N 1
ATOM 1295 C CA . ASP A 1 168 ? 10.334 -14.370 2.756 1.00 68.75 168 ASP A CA 1
ATOM 1296 C C . ASP A 1 168 ? 10.133 -13.014 2.061 1.00 68.75 168 ASP A C 1
ATOM 1298 O O . ASP A 1 168 ? 10.260 -12.902 0.841 1.00 68.75 168 ASP A O 1
ATOM 1302 N N . ASP A 1 169 ? 9.901 -11.946 2.828 1.00 79.88 169 ASP A N 1
ATOM 1303 C CA . ASP A 1 169 ? 9.822 -10.573 2.330 1.00 79.88 169 ASP A CA 1
ATOM 1304 C C . ASP A 1 169 ? 11.163 -10.111 1.757 1.00 79.88 169 ASP A C 1
ATOM 1306 O O . ASP A 1 169 ? 11.197 -9.481 0.700 1.00 79.88 169 ASP A O 1
ATOM 1310 N N . ALA A 1 170 ? 12.280 -10.410 2.429 1.00 77.88 170 ALA A N 1
ATOM 1311 C CA . ALA A 1 170 ? 13.613 -10.060 1.949 1.00 77.88 170 ALA A CA 1
ATOM 1312 C C . ALA A 1 170 ? 13.945 -10.800 0.653 1.00 77.88 170 ALA A C 1
ATOM 1314 O O . ALA A 1 170 ? 14.447 -10.169 -0.273 1.00 77.88 170 ALA A O 1
ATOM 1315 N N . MET A 1 171 ? 13.626 -12.094 0.555 1.00 79.38 171 MET A N 1
ATOM 1316 C CA . MET A 1 171 ? 13.789 -12.869 -0.676 1.00 79.38 171 MET A CA 1
ATOM 1317 C C . MET A 1 171 ? 12.907 -12.317 -1.796 1.00 79.38 171 MET A C 1
ATOM 1319 O O . MET A 1 171 ? 13.414 -11.980 -2.865 1.00 79.38 171 MET A O 1
ATOM 1323 N N . ARG A 1 172 ? 11.610 -12.112 -1.539 1.00 86.06 172 ARG A N 1
ATOM 1324 C CA . ARG A 1 172 ? 10.666 -11.562 -2.522 1.00 86.06 172 ARG A CA 1
ATOM 1325 C C . ARG A 1 172 ? 11.096 -10.184 -3.028 1.00 86.06 172 ARG A C 1
ATOM 1327 O O . ARG A 1 172 ? 10.956 -9.908 -4.222 1.00 86.06 172 ARG A O 1
ATOM 1334 N N . ARG A 1 173 ? 11.608 -9.319 -2.149 1.00 88.00 173 ARG A N 1
ATOM 1335 C CA . ARG A 1 173 ? 12.126 -7.989 -2.511 1.00 88.00 173 ARG A CA 1
ATOM 1336 C C . ARG A 1 173 ? 13.457 -8.073 -3.248 1.00 88.00 173 ARG A C 1
ATOM 1338 O O . ARG A 1 173 ? 13.626 -7.334 -4.207 1.00 88.00 173 ARG A O 1
ATOM 1345 N N . ALA A 1 174 ? 14.361 -8.971 -2.858 1.00 85.00 174 ALA A N 1
ATOM 1346 C CA . ALA A 1 174 ? 15.644 -9.169 -3.534 1.00 85.00 174 ALA A CA 1
ATOM 1347 C C . ALA A 1 174 ? 15.463 -9.711 -4.959 1.00 85.00 174 ALA A C 1
ATOM 1349 O O . ALA A 1 174 ? 16.098 -9.229 -5.891 1.00 85.00 174 ALA A O 1
ATOM 1350 N N . GLU A 1 175 ? 14.554 -10.663 -5.153 1.00 87.75 175 GLU A N 1
ATOM 1351 C CA . GLU A 1 175 ? 14.173 -11.141 -6.483 1.00 87.75 175 GLU A CA 1
ATOM 1352 C C . GLU A 1 175 ? 13.535 -10.036 -7.333 1.00 87.75 175 GLU A C 1
ATOM 1354 O O . GLU A 1 175 ? 13.797 -9.951 -8.529 1.00 87.75 175 GLU A O 1
ATOM 1359 N N . LEU A 1 176 ? 12.709 -9.172 -6.731 1.00 93.62 176 LEU A N 1
ATOM 1360 C CA . LEU A 1 176 ? 12.122 -8.034 -7.439 1.00 93.62 176 LEU A CA 1
ATOM 1361 C C . LEU A 1 176 ? 13.177 -6.965 -7.776 1.00 93.62 176 LEU A C 1
ATOM 1363 O O . LEU A 1 176 ? 13.168 -6.448 -8.887 1.00 93.62 176 LEU A O 1
ATOM 1367 N N . GLU A 1 177 ? 14.113 -6.669 -6.868 1.00 91.38 177 GLU A N 1
ATOM 1368 C CA . GLU A 1 177 ? 15.291 -5.821 -7.122 1.00 91.38 177 GLU A CA 1
ATOM 1369 C C . GLU A 1 177 ? 16.100 -6.383 -8.302 1.00 91.38 177 GLU A C 1
ATOM 1371 O O . GLU A 1 177 ? 16.410 -5.650 -9.242 1.00 91.38 177 GLU A O 1
ATOM 1376 N N . ALA A 1 178 ? 16.375 -7.691 -8.300 1.00 90.62 178 ALA A N 1
ATOM 1377 C CA . ALA A 1 178 ? 17.103 -8.372 -9.366 1.00 90.62 178 ALA A CA 1
ATOM 1378 C C . ALA A 1 178 ? 16.351 -8.343 -10.703 1.00 90.62 178 ALA A C 1
ATOM 1380 O O . ALA A 1 178 ? 16.965 -8.084 -11.734 1.00 90.62 178 ALA A O 1
ATOM 1381 N N . LEU A 1 179 ? 15.032 -8.550 -10.697 1.00 94.25 179 LEU A N 1
ATOM 1382 C CA . LEU A 1 179 ? 14.187 -8.457 -11.888 1.00 94.25 179 LEU A CA 1
ATOM 1383 C C . LEU A 1 179 ? 14.190 -7.043 -12.478 1.00 94.25 179 LEU A C 1
ATOM 1385 O O . LEU A 1 179 ? 14.373 -6.868 -13.680 1.00 94.25 179 LEU A O 1
ATOM 1389 N N . LEU A 1 180 ? 14.035 -6.020 -11.636 1.00 95.00 180 LEU A N 1
ATOM 1390 C CA . LEU A 1 180 ? 14.114 -4.628 -12.075 1.00 95.00 180 LEU A CA 1
ATOM 1391 C C . LEU A 1 180 ? 15.493 -4.316 -12.656 1.00 95.00 180 LEU A C 1
ATOM 1393 O O . LEU A 1 180 ? 15.581 -3.675 -13.696 1.00 95.00 180 LEU A O 1
ATOM 1397 N N . PHE A 1 181 ? 16.565 -4.805 -12.029 1.00 93.12 181 PHE A N 1
ATOM 1398 C CA . PHE A 1 181 ? 17.919 -4.645 -12.548 1.00 93.12 181 PHE A CA 1
ATOM 1399 C C . PHE A 1 181 ? 18.118 -5.373 -13.883 1.00 93.12 181 PHE A C 1
ATOM 1401 O O . PHE A 1 181 ? 18.645 -4.784 -14.823 1.00 93.12 181 PHE A O 1
ATOM 1408 N N . PHE A 1 182 ? 17.640 -6.610 -14.009 1.00 92.81 182 PHE A N 1
ATOM 1409 C CA . PHE A 1 182 ? 17.675 -7.398 -15.241 1.00 92.81 182 PHE A CA 1
ATOM 1410 C C . PHE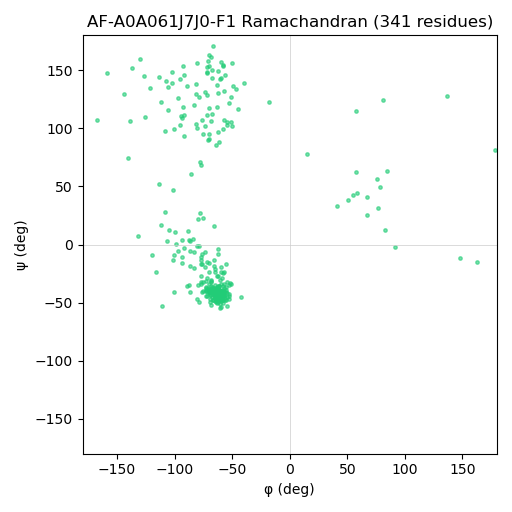 A 1 182 ? 17.033 -6.649 -16.417 1.00 92.81 182 PHE A C 1
ATOM 1412 O O . PHE A 1 182 ? 17.638 -6.524 -17.480 1.00 92.81 182 PHE A O 1
ATOM 1419 N N . LEU A 1 183 ? 15.867 -6.039 -16.188 1.00 94.44 183 LEU A N 1
ATOM 1420 C CA . LEU A 1 183 ? 15.148 -5.234 -17.181 1.00 94.44 183 LEU A CA 1
ATOM 1421 C C . LEU A 1 183 ? 15.886 -3.945 -17.597 1.00 94.44 183 LEU A C 1
ATOM 1423 O O . LEU A 1 183 ? 15.513 -3.327 -18.594 1.00 94.44 183 LEU A O 1
ATOM 1427 N N . THR A 1 184 ? 16.928 -3.519 -16.874 1.00 91.75 184 THR A N 1
ATOM 1428 C CA . THR A 1 184 ? 17.776 -2.383 -17.287 1.00 91.75 184 THR A CA 1
ATOM 1429 C C . THR A 1 184 ? 18.912 -2.781 -18.224 1.00 91.75 184 THR A C 1
ATOM 1431 O O . THR A 1 184 ? 19.470 -1.909 -18.884 1.00 91.75 184 THR A O 1
ATOM 1434 N N . GLN A 1 185 ? 19.287 -4.058 -18.292 1.00 89.50 185 GLN A N 1
ATOM 1435 C CA . GLN A 1 185 ? 20.505 -4.491 -18.979 1.00 89.50 185 GLN A CA 1
ATOM 1436 C C . GLN A 1 185 ? 20.234 -4.888 -20.439 1.00 89.50 185 GLN A C 1
ATOM 1438 O O . GLN A 1 185 ? 19.116 -5.293 -20.765 1.00 89.50 185 GLN A O 1
ATOM 1443 N N . PRO A 1 186 ? 21.231 -4.797 -21.340 1.00 87.81 186 PRO A N 1
ATOM 1444 C CA . PRO A 1 186 ? 21.164 -5.457 -22.642 1.00 87.81 186 PRO A CA 1
ATOM 1445 C C . PRO A 1 186 ? 21.014 -6.983 -22.481 1.00 87.81 186 PRO A C 1
ATOM 1447 O O . PRO A 1 186 ? 21.633 -7.545 -21.576 1.00 87.81 186 PRO A O 1
ATOM 1450 N N . PRO A 1 187 ? 20.247 -7.669 -23.348 1.00 86.25 187 PRO A N 1
ATOM 1451 C CA . PRO A 1 187 ? 19.512 -7.146 -24.507 1.00 86.25 187 PRO A CA 1
ATOM 1452 C C . PRO A 1 187 ? 18.137 -6.534 -24.172 1.00 86.25 187 PRO A C 1
ATOM 1454 O O . PRO A 1 187 ? 17.516 -5.950 -25.049 1.00 86.25 187 PRO A O 1
ATOM 1457 N N . HIS A 1 188 ? 17.669 -6.639 -22.926 1.00 89.19 188 HIS A N 1
ATOM 1458 C CA . HIS A 1 188 ? 16.297 -6.309 -22.526 1.00 89.19 188 HIS A CA 1
ATOM 1459 C C . HIS A 1 188 ? 15.976 -4.815 -22.608 1.00 89.19 188 HIS A C 1
ATOM 1461 O O . HIS A 1 188 ? 14.972 -4.448 -23.197 1.00 89.19 188 HIS A O 1
ATOM 1467 N N . GLN A 1 189 ? 16.795 -3.950 -21.994 1.00 87.50 189 GLN A N 1
ATOM 1468 C CA . GLN A 1 189 ? 16.664 -2.477 -22.016 1.00 87.50 189 GLN A CA 1
ATOM 1469 C C . GLN A 1 189 ? 15.218 -1.927 -21.886 1.00 87.50 189 GLN A C 1
ATOM 1471 O O . GLN A 1 189 ? 14.869 -0.865 -22.415 1.00 87.50 189 GLN A O 1
ATOM 1476 N N . ALA A 1 190 ? 14.367 -2.623 -21.133 1.00 87.75 190 ALA A N 1
ATOM 1477 C CA . ALA A 1 190 ? 12.975 -2.255 -20.915 1.00 87.75 190 ALA A CA 1
ATOM 1478 C C . ALA A 1 190 ? 12.840 -1.030 -19.999 1.00 87.75 190 ALA A C 1
ATOM 1480 O O . ALA A 1 190 ? 11.900 -0.254 -20.145 1.00 87.75 190 ALA A O 1
ATOM 1481 N N . LEU A 1 191 ? 13.807 -0.839 -19.093 1.00 87.88 191 LEU A N 1
ATOM 1482 C CA . LEU A 1 191 ? 13.867 0.256 -18.118 1.00 87.88 191 LEU A CA 1
ATOM 1483 C C . LEU A 1 191 ? 15.040 1.206 -18.394 1.00 87.88 191 LEU A C 1
ATOM 1485 O O . LEU A 1 191 ? 15.885 1.468 -17.532 1.00 87.88 191 LEU A O 1
ATOM 1489 N N . SER A 1 192 ? 15.125 1.680 -19.635 1.00 75.38 192 SER A N 1
ATOM 1490 C CA . SER A 1 192 ? 16.234 2.490 -20.143 1.00 75.38 192 SER A CA 1
ATOM 1491 C C . SER A 1 192 ? 16.205 3.953 -19.694 1.00 75.38 192 SER A C 1
ATOM 1493 O O . SER A 1 192 ? 17.202 4.657 -19.857 1.00 75.38 192 SER A O 1
ATOM 1495 N N . HIS A 1 193 ? 15.095 4.441 -19.136 1.00 79.44 193 HIS A N 1
ATOM 1496 C CA . HIS A 1 193 ? 14.903 5.859 -18.840 1.00 79.44 193 HIS A CA 1
ATOM 1497 C C . HIS A 1 193 ? 14.880 6.170 -17.348 1.00 79.44 193 HIS A C 1
ATOM 1499 O O . HIS A 1 193 ? 15.622 7.047 -16.906 1.00 79.44 193 HIS A O 1
ATOM 1505 N N . VAL A 1 194 ? 14.046 5.505 -16.549 1.00 81.19 194 VAL A N 1
ATOM 1506 C CA . VAL A 1 194 ? 13.848 5.894 -15.144 1.00 81.19 194 VAL A CA 1
ATOM 1507 C C . VAL A 1 194 ? 14.996 5.407 -14.272 1.00 81.19 194 VAL A C 1
ATOM 1509 O O . VAL A 1 194 ? 15.576 6.196 -13.526 1.00 81.19 194 VAL A O 1
ATOM 1512 N N . LEU A 1 195 ? 15.367 4.129 -14.386 1.00 78.69 195 LEU A N 1
ATOM 1513 C CA . LEU A 1 195 ? 16.424 3.535 -13.558 1.00 78.69 195 LEU A CA 1
ATOM 1514 C C . LEU A 1 195 ? 17.835 3.934 -14.012 1.00 78.69 195 LEU A C 1
ATOM 1516 O O . LEU A 1 195 ? 18.712 4.111 -13.170 1.00 78.69 195 LEU A O 1
ATOM 1520 N N . GLN A 1 196 ? 18.037 4.141 -15.317 1.00 78.19 196 GLN A N 1
ATOM 1521 C CA . GLN A 1 196 ? 19.302 4.640 -15.877 1.00 78.19 196 GLN A CA 1
ATOM 1522 C C . GLN A 1 196 ? 19.391 6.180 -15.887 1.00 78.19 196 GLN A C 1
ATOM 1524 O O . GLN A 1 196 ? 20.421 6.740 -16.261 1.00 78.19 196 GLN A O 1
ATOM 1529 N N . GLY A 1 197 ? 18.301 6.861 -15.510 1.00 65.31 197 GLY A N 1
ATOM 1530 C CA . GLY A 1 197 ? 18.175 8.318 -15.405 1.00 65.31 197 GLY A CA 1
ATOM 1531 C C . GLY A 1 197 ? 18.240 9.094 -16.728 1.00 65.31 197 GLY A C 1
ATOM 1532 O O . GLY A 1 197 ? 18.543 10.283 -16.756 1.00 65.31 197 GLY A O 1
ATOM 1533 N N . ARG A 1 198 ? 17.893 8.443 -17.838 1.00 59.34 198 ARG A N 1
ATOM 1534 C CA . ARG A 1 198 ? 17.714 9.086 -19.147 1.00 59.34 198 ARG A CA 1
ATOM 1535 C C . ARG A 1 198 ? 16.311 9.643 -19.380 1.00 59.34 198 ARG A C 1
ATOM 1537 O O . ARG A 1 198 ? 16.056 10.121 -20.474 1.00 59.34 198 ARG A O 1
ATOM 1544 N N . SER A 1 199 ? 15.389 9.570 -18.415 1.00 58.16 199 SER A N 1
ATOM 1545 C CA . SER A 1 199 ? 14.005 10.014 -18.628 1.00 58.16 199 SER A CA 1
ATOM 1546 C C . SER A 1 199 ? 13.897 11.541 -18.709 1.00 58.16 199 SER A C 1
ATOM 1548 O O . SER A 1 199 ? 14.002 12.197 -17.670 1.00 58.16 199 SER A O 1
ATOM 1550 N N . PRO A 1 200 ? 13.584 12.123 -19.885 1.00 49.12 200 PRO A N 1
ATOM 1551 C CA . PRO A 1 200 ? 13.401 13.565 -20.019 1.00 49.12 200 PRO A CA 1
ATOM 1552 C C . PRO A 1 200 ? 12.009 14.023 -19.547 1.00 49.12 200 PRO A C 1
ATOM 1554 O O . PRO A 1 200 ? 11.704 15.212 -19.567 1.00 49.12 200 PRO A O 1
ATOM 1557 N N . PHE A 1 201 ? 11.152 13.092 -19.116 1.00 51.66 201 PHE A N 1
ATOM 1558 C CA . PHE A 1 201 ? 9.743 13.353 -18.858 1.00 51.66 201 PHE A CA 1
ATOM 1559 C C . PHE A 1 201 ? 9.310 13.047 -17.420 1.00 51.66 201 PHE A C 1
ATOM 1561 O O . PHE A 1 201 ? 9.591 11.977 -16.878 1.00 51.66 201 PHE A O 1
ATOM 1568 N N . GLY A 1 202 ? 8.550 13.972 -16.828 1.00 59.97 202 GLY A N 1
ATOM 1569 C CA . GLY A 1 202 ? 7.876 13.827 -15.534 1.00 59.97 202 GLY A CA 1
ATOM 1570 C C . GLY A 1 202 ? 6.502 13.161 -15.655 1.00 59.97 202 GLY A C 1
ATOM 1571 O O . GLY A 1 202 ? 5.488 13.760 -15.308 1.00 59.97 202 GLY A O 1
ATOM 1572 N N . PHE A 1 203 ? 6.436 11.920 -16.146 1.00 65.25 203 PHE A N 1
ATOM 1573 C CA . PHE A 1 203 ? 5.164 11.201 -16.354 1.00 65.25 203 PHE A CA 1
ATOM 1574 C C . PHE A 1 203 ? 4.561 10.573 -15.083 1.00 65.25 203 PHE A C 1
ATOM 1576 O O . PHE A 1 203 ? 3.733 9.661 -15.153 1.00 65.25 203 PHE A O 1
ATOM 1583 N N . TRP A 1 204 ? 4.925 11.066 -13.896 1.00 64.88 204 TRP A N 1
ATOM 1584 C CA . TRP A 1 204 ? 4.458 10.508 -12.621 1.00 64.88 204 TRP A CA 1
ATOM 1585 C C . TRP A 1 204 ? 2.926 10.525 -12.476 1.00 64.88 204 TRP A C 1
ATOM 1587 O O . TRP A 1 204 ? 2.372 9.645 -11.817 1.00 64.88 204 TRP A O 1
ATOM 1597 N N . TYR A 1 205 ? 2.227 11.481 -13.104 1.00 68.69 205 TYR A N 1
ATOM 1598 C CA . TYR A 1 205 ? 0.760 11.563 -13.073 1.00 68.69 205 TYR A CA 1
ATOM 1599 C C . TYR A 1 205 ? 0.099 10.449 -13.900 1.00 68.69 205 TYR A C 1
ATOM 1601 O O . TYR A 1 205 ? -0.917 9.890 -13.481 1.00 68.69 205 TYR A O 1
ATOM 1609 N N . SER A 1 206 ? 0.688 10.091 -15.046 1.00 72.50 206 SER A N 1
ATOM 1610 C CA . SER A 1 206 ? 0.205 9.003 -15.907 1.00 72.50 206 SER A CA 1
ATOM 1611 C C . SER A 1 206 ? 0.410 7.644 -15.240 1.00 72.50 206 SER A C 1
ATOM 1613 O O . SER A 1 206 ? -0.522 6.837 -15.193 1.00 72.50 206 SER A O 1
ATOM 1615 N N . GLY A 1 207 ? 1.584 7.438 -14.630 1.00 71.62 207 GLY A N 1
ATOM 1616 C CA . GLY A 1 207 ? 1.864 6.255 -13.812 1.00 71.62 207 GLY A CA 1
ATOM 1617 C C . GLY A 1 207 ? 0.870 6.094 -12.669 1.00 71.62 207 GLY A C 1
ATOM 1618 O O . GLY A 1 207 ? 0.316 5.016 -12.477 1.00 71.62 207 GLY A O 1
ATOM 1619 N N . GLU A 1 208 ? 0.552 7.184 -11.962 1.00 78.12 208 GLU A N 1
ATOM 1620 C CA . GLU A 1 208 ? -0.431 7.160 -10.876 1.00 78.12 208 GLU A CA 1
ATOM 1621 C C . GLU A 1 208 ? -1.810 6.662 -11.342 1.00 78.12 208 GLU A C 1
ATOM 1623 O O . GLU A 1 208 ? -2.428 5.842 -10.664 1.00 78.12 208 GLU A O 1
ATOM 1628 N N . ARG A 1 209 ? -2.311 7.130 -12.494 1.00 76.38 209 ARG A N 1
ATOM 1629 C CA . ARG A 1 209 ? -3.649 6.760 -12.985 1.00 76.38 209 ARG A CA 1
ATOM 1630 C C . ARG A 1 209 ? -3.740 5.283 -13.364 1.00 76.38 209 ARG A C 1
ATOM 1632 O O . ARG A 1 209 ? -4.689 4.620 -12.955 1.00 76.38 209 ARG A O 1
ATOM 1639 N N . MET A 1 210 ? -2.772 4.774 -14.121 1.00 72.38 210 MET A N 1
ATOM 1640 C CA . MET A 1 210 ? -2.776 3.373 -14.562 1.00 72.38 210 MET A CA 1
ATOM 1641 C C . MET A 1 210 ? -2.566 2.413 -13.388 1.00 72.38 210 MET A C 1
ATOM 1643 O O . MET A 1 210 ? -3.141 1.325 -13.340 1.00 72.38 210 MET A O 1
ATOM 1647 N N . TRP A 1 211 ? -1.801 2.851 -12.391 1.00 82.38 211 TRP A N 1
ATOM 1648 C CA . TRP A 1 211 ? -1.533 2.070 -11.198 1.00 82.38 211 TRP A CA 1
ATOM 1649 C C . TRP A 1 211 ? -2.754 1.874 -10.295 1.00 82.38 211 TRP A C 1
ATOM 1651 O O . TRP A 1 211 ? -2.936 0.790 -9.738 1.00 82.38 211 TRP A O 1
ATOM 1661 N N . LYS A 1 212 ? -3.637 2.881 -10.199 1.00 86.25 212 LYS A N 1
ATOM 1662 C CA . LYS A 1 212 ? -4.893 2.785 -9.429 1.00 86.25 212 LYS A CA 1
ATOM 1663 C C . LYS A 1 212 ? -5.709 1.562 -9.826 1.00 86.25 212 LYS A C 1
ATOM 1665 O O . LYS A 1 212 ? -6.166 0.844 -8.946 1.00 86.25 212 LYS A O 1
ATOM 1670 N N . LEU A 1 213 ? -5.835 1.294 -11.127 1.00 83.69 213 LEU A N 1
ATOM 1671 C CA . LEU A 1 213 ? -6.597 0.152 -11.629 1.00 83.69 213 LEU A CA 1
ATOM 1672 C C . LEU A 1 213 ? -6.021 -1.183 -11.134 1.00 83.69 213 LEU A C 1
ATOM 1674 O O . LEU A 1 213 ? -6.773 -2.029 -10.653 1.00 83.69 213 LEU A O 1
ATOM 1678 N N . ARG A 1 214 ? -4.694 -1.362 -11.210 1.00 83.88 214 ARG A N 1
ATOM 1679 C CA . ARG A 1 214 ? -4.030 -2.600 -10.766 1.00 83.88 214 ARG A CA 1
ATOM 1680 C C . ARG A 1 214 ? -4.148 -2.799 -9.256 1.00 83.88 214 ARG A C 1
ATOM 1682 O O . ARG A 1 214 ? -4.482 -3.897 -8.822 1.00 83.88 214 ARG A O 1
ATOM 1689 N N . ILE A 1 215 ? -3.946 -1.742 -8.469 1.00 88.00 215 ILE A N 1
ATOM 1690 C CA . ILE A 1 215 ? -4.096 -1.795 -7.008 1.00 88.00 215 ILE A CA 1
ATOM 1691 C C . ILE A 1 215 ? -5.542 -2.098 -6.615 1.00 88.00 215 ILE A C 1
ATOM 1693 O O . ILE A 1 215 ? -5.770 -2.994 -5.811 1.00 88.00 215 ILE A O 1
ATOM 1697 N N . SER A 1 216 ? -6.522 -1.404 -7.198 1.00 87.44 216 SER A N 1
ATOM 1698 C CA . SER A 1 216 ? -7.937 -1.659 -6.915 1.00 87.44 216 SER A CA 1
ATOM 1699 C C . SER A 1 216 ? -8.333 -3.091 -7.267 1.00 87.44 216 SER A C 1
ATOM 1701 O O . SER A 1 216 ? -8.950 -3.753 -6.437 1.00 87.44 216 SER A O 1
ATOM 1703 N N . ARG A 1 217 ? -7.915 -3.603 -8.435 1.00 83.44 217 ARG A N 1
ATOM 1704 C CA . ARG A 1 217 ? -8.161 -4.998 -8.833 1.00 83.44 217 ARG A CA 1
ATOM 1705 C C . ARG A 1 217 ? -7.561 -5.982 -7.831 1.00 83.44 217 ARG A C 1
ATOM 1707 O O . ARG A 1 217 ? -8.252 -6.898 -7.393 1.00 83.44 217 ARG A O 1
ATOM 1714 N N . LEU A 1 218 ? -6.304 -5.778 -7.441 1.00 83.75 218 LEU A N 1
ATOM 1715 C CA . LEU A 1 218 ? -5.635 -6.659 -6.491 1.00 83.75 218 LEU A CA 1
ATOM 1716 C C . LEU A 1 218 ? -6.333 -6.646 -5.125 1.00 83.75 218 LEU A C 1
ATOM 1718 O O . LEU A 1 218 ? -6.590 -7.703 -4.557 1.00 83.75 218 LEU A O 1
ATOM 1722 N N . VAL A 1 219 ? -6.710 -5.468 -4.621 1.00 84.44 219 VAL A N 1
ATOM 1723 C CA . VAL A 1 219 ? -7.432 -5.357 -3.347 1.00 84.44 219 VAL A CA 1
ATOM 1724 C C . VAL A 1 219 ? -8.778 -6.081 -3.416 1.00 84.44 219 VAL A C 1
ATOM 1726 O O . VAL A 1 219 ? -9.085 -6.844 -2.509 1.00 84.44 219 VAL A O 1
ATOM 1729 N N . THR A 1 220 ? -9.547 -5.928 -4.499 1.00 80.31 220 THR A N 1
ATOM 1730 C CA . THR A 1 220 ? -10.830 -6.643 -4.660 1.00 80.31 220 THR A CA 1
ATOM 1731 C C . THR A 1 220 ? -10.691 -8.163 -4.759 1.00 80.31 220 THR A C 1
ATOM 1733 O O . THR A 1 220 ? -11.650 -8.872 -4.484 1.00 80.31 220 THR A O 1
ATOM 1736 N N . GLN A 1 221 ? -9.523 -8.668 -5.165 1.00 76.69 221 GLN A N 1
ATOM 1737 C CA . GLN A 1 221 ? -9.258 -10.105 -5.270 1.00 76.69 221 GLN A CA 1
ATOM 1738 C C . GLN A 1 221 ? -8.754 -10.707 -3.953 1.00 76.69 221 GLN A C 1
ATOM 1740 O O . GLN A 1 221 ? -9.054 -11.860 -3.653 1.00 76.69 221 GLN A O 1
ATOM 1745 N N . LEU A 1 222 ? -7.965 -9.946 -3.187 1.00 73.75 222 LEU A N 1
ATOM 1746 C CA . LEU A 1 222 ? -7.320 -10.430 -1.963 1.00 73.75 222 LEU A CA 1
ATOM 1747 C C . LEU A 1 222 ? -8.174 -10.234 -0.709 1.00 73.75 222 LEU A C 1
ATOM 1749 O O . LEU A 1 222 ? -8.114 -11.052 0.207 1.00 73.75 222 LEU A O 1
ATOM 1753 N N . PHE A 1 223 ? -8.932 -9.142 -0.637 1.00 78.75 223 PHE A N 1
ATOM 1754 C CA . PHE A 1 223 ? -9.631 -8.741 0.578 1.00 78.75 223 PHE A CA 1
ATOM 1755 C C . PHE A 1 223 ? -11.120 -9.095 0.516 1.00 78.75 223 PHE A C 1
ATOM 1757 O O . PHE A 1 223 ? -11.708 -9.043 -0.566 1.00 78.75 223 PHE A O 1
ATOM 1764 N N . PRO A 1 224 ? -11.750 -9.406 1.665 1.00 78.31 224 PRO A N 1
ATOM 1765 C CA . PRO A 1 224 ? -13.202 -9.494 1.763 1.00 78.31 224 PRO A CA 1
ATOM 1766 C C . PRO A 1 224 ? -13.925 -8.262 1.188 1.00 78.31 224 PRO A C 1
ATOM 1768 O O . PRO A 1 224 ? -13.347 -7.168 1.144 1.00 78.31 224 PRO A O 1
ATOM 1771 N N . PRO A 1 225 ? -15.197 -8.404 0.771 1.00 77.56 225 PRO A N 1
ATOM 1772 C CA . PRO A 1 225 ? -15.981 -7.282 0.273 1.00 77.56 225 PRO A CA 1
ATOM 1773 C C . PRO A 1 225 ? -16.085 -6.144 1.294 1.00 77.56 225 PRO A C 1
ATOM 1775 O O . PRO A 1 225 ? -16.439 -6.340 2.456 1.00 77.56 225 PRO A O 1
ATOM 1778 N N . VAL A 1 226 ? -15.833 -4.923 0.830 1.00 81.62 226 VAL A N 1
ATOM 1779 C CA . VAL A 1 226 ? -15.970 -3.690 1.615 1.00 81.62 226 VAL A CA 1
ATOM 1780 C C . VAL A 1 226 ? -16.782 -2.666 0.836 1.00 81.62 226 VAL A C 1
ATOM 1782 O O . VAL A 1 226 ? -16.875 -2.733 -0.392 1.00 81.62 226 VAL A O 1
ATOM 1785 N N . SER A 1 227 ? -17.347 -1.684 1.537 1.00 83.31 227 SER A N 1
ATOM 1786 C CA . SER A 1 227 ? -18.063 -0.585 0.890 1.00 83.31 227 SER A CA 1
ATOM 1787 C C . SER A 1 227 ? -17.167 0.182 -0.094 1.00 83.31 227 SER A C 1
ATOM 1789 O O . SER A 1 227 ? -15.947 0.270 0.072 1.00 83.31 227 SER A O 1
ATOM 1791 N N . ALA A 1 228 ? -17.766 0.806 -1.112 1.00 84.06 228 ALA A N 1
ATOM 1792 C CA . ALA A 1 228 ? -17.018 1.584 -2.106 1.00 84.06 228 ALA A CA 1
ATOM 1793 C C . ALA A 1 228 ? -16.190 2.721 -1.472 1.00 84.06 228 ALA A C 1
ATOM 1795 O O . ALA A 1 228 ? -15.069 2.999 -1.912 1.00 84.06 228 ALA A O 1
ATOM 1796 N N . GLY A 1 229 ? -16.709 3.352 -0.411 1.00 84.06 229 GLY A N 1
ATOM 1797 C CA . GLY A 1 229 ? -15.985 4.376 0.344 1.00 84.06 229 GLY A CA 1
ATOM 1798 C C . GLY A 1 229 ? -14.750 3.806 1.044 1.00 84.06 229 GLY A C 1
ATOM 1799 O O . GLY A 1 229 ? -13.666 4.384 0.958 1.00 84.06 229 GLY A O 1
ATOM 1800 N N . MET A 1 230 ? -14.889 2.633 1.660 1.00 84.75 230 MET A N 1
ATOM 1801 C CA . MET A 1 230 ? -13.795 1.934 2.325 1.00 84.75 230 MET A CA 1
ATOM 1802 C C . MET A 1 230 ? -12.718 1.455 1.340 1.00 84.75 230 MET A C 1
ATOM 1804 O O . MET A 1 230 ? -11.534 1.744 1.519 1.00 84.75 230 MET A O 1
ATOM 1808 N N . MET A 1 231 ? -13.134 0.814 0.245 1.00 86.81 231 MET A N 1
ATOM 1809 C CA . MET A 1 231 ? -12.256 0.412 -0.860 1.00 86.81 231 MET A CA 1
ATOM 1810 C C . MET A 1 231 ? -11.442 1.603 -1.379 1.00 86.81 231 MET A C 1
ATOM 1812 O O . MET A 1 231 ? -10.223 1.523 -1.541 1.00 86.81 231 MET A O 1
ATOM 1816 N N . THR A 1 232 ? -12.105 2.740 -1.602 1.00 87.88 232 THR A N 1
ATOM 1817 C CA . THR A 1 232 ? -11.450 3.969 -2.063 1.00 87.88 232 THR A CA 1
ATOM 1818 C C . THR A 1 232 ? -10.428 4.481 -1.047 1.00 87.88 232 THR A C 1
ATOM 1820 O O . THR A 1 232 ? -9.305 4.814 -1.425 1.00 87.88 232 THR A O 1
ATOM 1823 N N . ASN A 1 233 ? -10.776 4.510 0.242 1.00 87.69 233 ASN A N 1
ATOM 1824 C CA . ASN A 1 233 ? -9.878 4.973 1.301 1.00 87.69 233 ASN A CA 1
ATOM 1825 C C . ASN A 1 233 ? -8.620 4.103 1.421 1.00 87.69 233 ASN A C 1
ATOM 1827 O O . ASN A 1 233 ? -7.508 4.633 1.485 1.00 87.69 233 ASN A O 1
ATOM 1831 N N . PHE A 1 234 ? -8.774 2.778 1.434 1.00 89.94 234 PHE A N 1
ATOM 1832 C CA . PHE A 1 234 ? -7.646 1.859 1.573 1.00 89.94 234 PHE A CA 1
ATOM 1833 C C . PHE A 1 234 ? -6.741 1.861 0.333 1.00 89.94 234 PHE A C 1
ATOM 1835 O O . PHE A 1 234 ? -5.520 2.008 0.445 1.00 89.94 234 PHE A O 1
ATOM 1842 N N . THR A 1 235 ? -7.323 1.786 -0.867 1.00 91.00 235 THR A N 1
ATOM 1843 C CA . THR A 1 235 ? -6.541 1.812 -2.113 1.00 91.00 235 THR A CA 1
ATOM 1844 C C . THR A 1 235 ? -5.759 3.118 -2.260 1.00 91.00 235 THR A C 1
ATOM 1846 O O . THR A 1 235 ? -4.576 3.064 -2.585 1.00 91.00 235 THR A O 1
ATOM 1849 N N . GLN A 1 236 ? -6.341 4.281 -1.926 1.00 90.19 236 GLN A N 1
ATOM 1850 C CA . GLN A 1 236 ? -5.633 5.574 -1.905 1.00 90.19 236 GLN A CA 1
ATOM 1851 C C . GLN A 1 236 ? -4.382 5.576 -1.023 1.00 90.19 236 GLN A C 1
ATOM 1853 O O . GLN A 1 236 ? -3.377 6.194 -1.380 1.00 90.19 236 GLN A O 1
ATOM 1858 N N . LYS A 1 237 ? -4.418 4.877 0.114 1.00 91.44 237 LYS A N 1
ATOM 1859 C CA . LYS A 1 237 ? -3.259 4.747 1.003 1.00 91.44 237 LYS A CA 1
ATOM 1860 C C . LYS A 1 237 ? -2.176 3.869 0.380 1.00 91.44 237 LYS A C 1
ATOM 1862 O O . LYS A 1 237 ? -1.007 4.248 0.418 1.00 91.44 237 LYS A O 1
ATOM 1867 N N . CYS A 1 238 ? -2.567 2.791 -0.303 1.00 91.06 238 CYS A N 1
ATOM 1868 C CA . CYS A 1 238 ? -1.638 1.894 -0.992 1.00 91.06 238 CYS A CA 1
ATOM 1869 C C . CYS A 1 238 ? -0.792 2.613 -2.061 1.00 91.06 238 CYS A C 1
ATOM 1871 O O . CYS A 1 238 ? 0.409 2.377 -2.129 1.00 91.06 238 CYS A O 1
ATOM 1873 N N . TRP A 1 239 ? -1.360 3.526 -2.860 1.00 87.62 239 TRP A N 1
ATOM 1874 C CA . TRP A 1 239 ? -0.603 4.287 -3.880 1.00 87.62 239 TRP A CA 1
ATOM 1875 C C . TRP A 1 239 ? -0.207 5.716 -3.442 1.00 87.62 239 TRP A C 1
ATOM 1877 O O . TRP A 1 239 ? 0.263 6.541 -4.242 1.00 87.62 239 TRP A O 1
ATOM 1887 N N . GLY A 1 240 ? -0.375 6.026 -2.154 1.00 89.31 240 GLY A N 1
ATOM 1888 C CA . GLY A 1 240 ? -0.027 7.315 -1.563 1.00 89.31 240 GLY A CA 1
ATOM 1889 C C . GLY A 1 240 ? 1.485 7.558 -1.469 1.00 89.31 240 GLY A C 1
ATOM 1890 O O . GLY A 1 240 ? 2.298 6.636 -1.527 1.00 89.31 240 GLY A O 1
ATOM 1891 N N . ARG A 1 241 ? 1.881 8.825 -1.272 1.00 89.81 241 ARG A N 1
ATOM 1892 C CA . ARG A 1 241 ? 3.301 9.235 -1.214 1.00 89.81 241 ARG A CA 1
ATOM 1893 C C . ARG A 1 241 ? 4.100 8.497 -0.133 1.00 89.81 241 ARG A C 1
ATOM 1895 O O . ARG A 1 241 ? 5.201 8.042 -0.409 1.00 89.81 241 ARG A O 1
ATOM 1902 N N . SER A 1 242 ? 3.537 8.336 1.068 1.00 90.44 242 SER A N 1
ATOM 1903 C CA . SER A 1 242 ? 4.194 7.602 2.164 1.00 90.44 242 SER A CA 1
ATOM 1904 C C . SER A 1 242 ? 4.486 6.148 1.809 1.00 90.44 242 SER A C 1
ATOM 1906 O O . SER A 1 242 ? 5.538 5.631 2.161 1.00 90.44 242 SER A O 1
ATOM 1908 N N . ASN A 1 243 ? 3.578 5.479 1.098 1.00 91.38 243 ASN A N 1
ATOM 1909 C CA . ASN A 1 243 ? 3.806 4.095 0.708 1.00 91.38 243 ASN A CA 1
ATOM 1910 C C . ASN A 1 243 ? 4.772 3.984 -0.480 1.00 91.38 243 ASN A C 1
ATOM 1912 O O . ASN A 1 243 ? 5.595 3.079 -0.513 1.00 91.38 243 ASN A O 1
ATOM 1916 N N . GLY A 1 244 ? 4.741 4.950 -1.407 1.00 91.38 244 GLY A N 1
ATOM 1917 C CA . GLY A 1 244 ? 5.730 5.055 -2.485 1.00 91.38 244 GLY A CA 1
ATOM 1918 C C . GLY A 1 244 ? 7.163 5.242 -1.976 1.00 91.38 244 GLY A C 1
ATOM 1919 O O . GLY A 1 244 ? 8.079 4.610 -2.486 1.00 91.38 244 GLY A O 1
ATOM 1920 N N . GLU A 1 245 ? 7.363 6.051 -0.934 1.00 92.75 245 GLU A N 1
ATOM 1921 C CA . GLU A 1 245 ? 8.654 6.150 -0.237 1.00 92.75 245 GLU A CA 1
ATOM 1922 C C . GLU A 1 245 ? 9.083 4.804 0.360 1.00 92.75 245 GLU A C 1
ATOM 1924 O O . GLU A 1 245 ? 10.189 4.341 0.092 1.00 92.75 245 GLU A O 1
ATOM 1929 N N . ARG A 1 246 ? 8.200 4.150 1.126 1.00 92.12 246 ARG A N 1
ATOM 1930 C CA . ARG A 1 246 ? 8.509 2.845 1.730 1.00 92.12 246 ARG A CA 1
ATOM 1931 C C . ARG A 1 246 ? 8.870 1.803 0.683 1.00 92.12 246 ARG A C 1
ATOM 1933 O O . ARG A 1 246 ? 9.788 1.026 0.900 1.00 92.12 246 ARG A O 1
ATOM 1940 N N . MET A 1 247 ? 8.183 1.807 -0.454 1.00 91.25 247 MET A N 1
ATOM 1941 C CA . MET A 1 247 ? 8.483 0.918 -1.568 1.00 91.25 247 MET A CA 1
ATOM 1942 C C . MET A 1 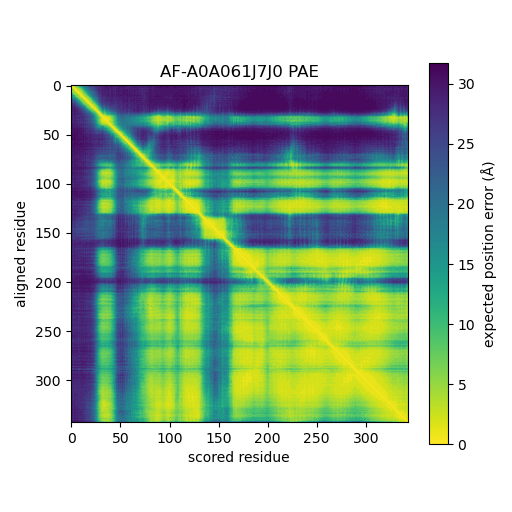247 ? 9.864 1.193 -2.172 1.00 91.25 247 MET A C 1
ATOM 1944 O O . MET A 1 247 ? 10.604 0.248 -2.438 1.00 91.25 247 MET A O 1
ATOM 1948 N N . TYR A 1 248 ? 10.227 2.467 -2.360 1.00 92.31 248 TYR A N 1
ATOM 1949 C CA . TYR A 1 248 ? 11.559 2.851 -2.833 1.00 92.31 248 TYR A CA 1
ATOM 1950 C C . TYR A 1 248 ? 12.655 2.269 -1.930 1.00 92.31 248 TYR A C 1
ATOM 1952 O O . TYR A 1 248 ? 13.600 1.652 -2.424 1.00 92.31 248 TYR A O 1
ATOM 1960 N N . ASP A 1 249 ? 12.496 2.429 -0.613 1.00 90.44 249 ASP A N 1
ATOM 1961 C CA . ASP A 1 249 ? 13.471 1.961 0.373 1.00 90.44 249 ASP A CA 1
ATOM 1962 C C . ASP A 1 249 ? 13.471 0.427 0.500 1.00 90.44 249 ASP A C 1
ATOM 1964 O O . ASP A 1 249 ? 14.538 -0.191 0.542 1.00 90.44 249 ASP A O 1
ATOM 1968 N N . ALA A 1 250 ? 12.291 -0.203 0.494 1.00 88.56 250 ALA A N 1
ATOM 1969 C CA . ALA A 1 250 ? 12.125 -1.652 0.610 1.00 88.56 250 ALA A CA 1
ATOM 1970 C C . ALA A 1 250 ? 12.733 -2.416 -0.575 1.00 88.56 250 ALA A C 1
ATOM 1972 O O . ALA A 1 250 ? 13.334 -3.470 -0.375 1.00 88.56 250 ALA A O 1
ATOM 1973 N N . LEU A 1 251 ? 12.616 -1.874 -1.792 1.00 88.19 251 LEU A N 1
ATOM 1974 C CA . LEU A 1 251 ? 13.204 -2.450 -3.008 1.00 88.19 251 LEU A CA 1
ATOM 1975 C C . LEU A 1 251 ? 14.646 -2.001 -3.255 1.00 88.19 251 LEU A C 1
ATOM 1977 O O . LEU A 1 251 ? 15.220 -2.324 -4.291 1.00 88.19 251 LEU A O 1
ATOM 1981 N N . ARG A 1 252 ? 15.226 -1.232 -2.324 1.00 88.56 252 ARG A N 1
ATOM 1982 C CA . ARG A 1 252 ? 16.609 -0.748 -2.388 1.00 88.56 252 ARG A CA 1
ATOM 1983 C C . ARG A 1 252 ? 16.949 -0.075 -3.721 1.00 88.56 252 ARG A C 1
ATOM 1985 O O . ARG A 1 252 ? 18.074 -0.195 -4.210 1.00 88.56 252 ARG A O 1
ATOM 1992 N N . LEU A 1 253 ? 16.008 0.681 -4.293 1.00 89.94 253 LEU A N 1
ATOM 1993 C CA . LEU A 1 253 ? 16.154 1.277 -5.629 1.00 89.94 253 LEU A CA 1
ATOM 1994 C C . LEU A 1 253 ? 17.361 2.225 -5.726 1.00 89.94 253 LEU A C 1
ATOM 1996 O O . LEU A 1 253 ? 17.937 2.397 -6.799 1.00 89.94 253 LEU A O 1
ATOM 2000 N N . GLN A 1 254 ? 17.811 2.780 -4.599 1.00 87.38 254 GLN A N 1
ATOM 2001 C CA . GLN A 1 254 ? 19.066 3.521 -4.492 1.00 87.38 254 GLN A CA 1
ATOM 2002 C C . GLN A 1 254 ? 20.296 2.738 -4.976 1.00 87.38 254 GLN A C 1
ATOM 2004 O O . GLN A 1 254 ? 21.218 3.354 -5.498 1.00 87.38 254 GLN A O 1
ATOM 2009 N N . ARG A 1 255 ? 20.331 1.406 -4.830 1.00 88.38 255 ARG A N 1
ATOM 2010 C CA . ARG A 1 255 ? 21.473 0.576 -5.250 1.00 88.38 255 ARG A CA 1
ATOM 2011 C C . ARG A 1 255 ? 21.541 0.465 -6.766 1.00 88.38 255 ARG A C 1
ATOM 2013 O O . ARG A 1 255 ? 22.608 0.662 -7.338 1.00 88.38 255 ARG A O 1
ATOM 2020 N N . ILE A 1 256 ? 20.395 0.235 -7.406 1.00 89.06 256 ILE A N 1
ATOM 2021 C CA . ILE A 1 256 ? 20.277 0.226 -8.870 1.00 89.06 256 ILE A CA 1
ATOM 2022 C C . ILE A 1 256 ? 20.660 1.600 -9.431 1.00 89.06 256 ILE A C 1
ATOM 2024 O O . ILE A 1 256 ? 21.429 1.699 -10.379 1.00 89.06 256 ILE A O 1
ATOM 2028 N N . LYS A 1 257 ? 20.194 2.679 -8.799 1.00 86.62 257 LYS A N 1
ATOM 2029 C CA . LYS A 1 257 ? 20.573 4.044 -9.182 1.00 86.62 257 LYS A CA 1
ATOM 2030 C C . LYS A 1 257 ? 22.075 4.303 -9.057 1.00 86.62 257 LYS A C 1
ATOM 2032 O O . LYS A 1 257 ? 22.678 4.833 -9.988 1.00 86.62 257 LYS A O 1
ATOM 2037 N N . ALA A 1 258 ? 22.675 3.910 -7.934 1.00 88.00 258 ALA A N 1
ATOM 2038 C CA . ALA A 1 258 ? 24.105 4.073 -7.693 1.00 88.00 258 ALA A CA 1
ATOM 2039 C C . ALA A 1 258 ? 24.952 3.308 -8.719 1.00 88.00 258 ALA A C 1
ATOM 2041 O O . ALA A 1 258 ? 25.978 3.823 -9.154 1.00 88.00 258 ALA A O 1
ATOM 2042 N N . TYR A 1 259 ? 24.495 2.131 -9.166 1.00 89.25 259 TYR A N 1
ATOM 2043 C CA . TYR A 1 259 ? 25.142 1.380 -10.245 1.00 89.25 259 TYR A CA 1
ATOM 2044 C C . TYR A 1 259 ? 25.259 2.202 -11.542 1.00 89.25 259 TYR A C 1
ATOM 2046 O O . TYR A 1 259 ? 26.289 2.158 -12.205 1.00 89.25 259 TYR A O 1
ATOM 2054 N N . PHE A 1 260 ? 24.249 3.013 -11.868 1.00 88.06 260 PHE A N 1
ATOM 2055 C CA . PHE A 1 260 ? 24.270 3.919 -13.024 1.00 88.06 260 PHE A CA 1
ATOM 2056 C C . PHE A 1 260 ? 24.877 5.305 -12.721 1.00 88.06 260 PHE A C 1
ATOM 2058 O O . PHE A 1 260 ? 24.739 6.220 -13.528 1.00 88.06 260 PHE A O 1
ATOM 2065 N N . GLY A 1 261 ? 25.533 5.487 -11.568 1.00 86.56 261 GLY A N 1
ATOM 2066 C CA . GLY A 1 261 ? 26.203 6.738 -11.188 1.00 86.56 261 GLY A CA 1
ATOM 2067 C C . GLY A 1 261 ? 25.293 7.813 -10.583 1.00 86.56 261 GLY A C 1
ATOM 2068 O O . GLY A 1 261 ? 25.709 8.963 -10.446 1.00 86.56 261 GLY A O 1
ATOM 2069 N N . TRP A 1 262 ? 24.058 7.471 -10.204 1.00 84.50 262 TRP A N 1
ATOM 2070 C CA . TRP A 1 262 ? 23.091 8.426 -9.657 1.00 84.50 262 TRP A CA 1
ATOM 2071 C C . TRP A 1 262 ? 23.094 8.447 -8.133 1.00 84.50 262 TRP A C 1
ATOM 2073 O O . TRP A 1 262 ? 23.142 7.407 -7.477 1.00 84.50 262 TRP A O 1
ATOM 2083 N N . GLN A 1 263 ? 22.923 9.641 -7.568 1.00 84.38 263 GLN A N 1
ATOM 2084 C CA . GLN A 1 263 ? 22.719 9.801 -6.131 1.00 84.38 263 GLN A CA 1
ATOM 2085 C C . GLN A 1 263 ? 21.322 9.311 -5.701 1.00 84.38 263 GLN A C 1
ATOM 2087 O O . GLN A 1 263 ? 20.350 9.424 -6.468 1.00 84.38 263 GLN A O 1
ATOM 2092 N N . PRO A 1 264 ? 21.189 8.768 -4.477 1.00 84.69 264 PRO A N 1
ATOM 2093 C CA . PRO A 1 264 ? 19.893 8.416 -3.915 1.00 84.69 264 PRO A CA 1
ATOM 2094 C C . PRO A 1 264 ? 19.012 9.658 -3.748 1.00 84.69 264 PRO A C 1
ATOM 2096 O O . PRO A 1 264 ? 19.492 10.761 -3.496 1.00 84.69 264 PRO A O 1
ATOM 2099 N N . TYR A 1 265 ? 17.693 9.486 -3.853 1.00 85.69 265 TYR A N 1
ATOM 2100 C CA . TYR A 1 265 ? 16.775 10.545 -3.444 1.00 85.69 265 TYR A CA 1
ATOM 2101 C C . TYR A 1 265 ? 16.626 10.565 -1.926 1.00 85.69 265 TYR A C 1
ATOM 2103 O O . TYR A 1 265 ? 16.256 9.559 -1.329 1.00 85.69 265 TYR A O 1
ATOM 2111 N N . GLU A 1 266 ? 16.846 11.729 -1.321 1.00 83.19 266 GLU A N 1
ATOM 2112 C CA . GLU A 1 266 ? 16.679 11.921 0.124 1.00 83.19 266 GLU A CA 1
ATOM 2113 C C . GLU A 1 266 ? 15.238 12.285 0.487 1.00 83.19 266 GLU A C 1
ATOM 2115 O O . GLU A 1 266 ? 14.670 11.761 1.440 1.00 83.19 266 GLU A O 1
ATOM 2120 N N . SER A 1 267 ? 14.599 13.147 -0.309 1.00 88.81 267 SER A N 1
ATOM 2121 C CA . SER A 1 267 ? 13.243 13.601 -0.011 1.00 88.81 267 SER A CA 1
ATOM 2122 C C . SER A 1 267 ? 12.208 12.509 -0.291 1.00 88.81 267 SER A C 1
ATOM 2124 O O . SER A 1 267 ? 12.140 11.986 -1.411 1.00 88.81 267 SER A O 1
ATOM 2126 N N . LYS A 1 268 ? 11.317 12.288 0.677 1.00 88.88 268 LYS A N 1
ATOM 2127 C CA . LYS A 1 268 ? 10.111 11.455 0.572 1.00 88.88 268 LYS A CA 1
ATOM 2128 C C . LYS A 1 268 ? 9.341 11.643 -0.737 1.00 88.88 268 LYS A C 1
ATOM 2130 O O . LYS A 1 268 ? 8.936 10.679 -1.381 1.00 88.88 268 LYS A O 1
ATOM 2135 N N . GLU A 1 269 ? 9.148 12.895 -1.142 1.00 88.69 269 GLU A N 1
ATOM 2136 C CA . GLU A 1 269 ? 8.395 13.233 -2.347 1.00 88.69 269 GLU A CA 1
ATOM 2137 C C . GLU A 1 269 ? 9.080 12.735 -3.625 1.00 88.69 269 GLU A C 1
ATOM 2139 O O . GLU A 1 269 ? 8.452 12.031 -4.417 1.00 88.69 269 GLU A O 1
ATOM 2144 N N . LYS A 1 270 ? 10.384 12.996 -3.789 1.00 88.00 270 LYS A N 1
ATOM 2145 C CA . LYS A 1 270 ? 11.148 12.492 -4.942 1.00 88.00 270 LYS A CA 1
ATOM 2146 C C . LYS A 1 270 ? 11.179 10.964 -4.997 1.00 88.00 270 LYS A C 1
ATOM 2148 O O . LYS A 1 270 ? 11.031 10.411 -6.083 1.00 88.00 270 LYS A O 1
ATOM 2153 N N . LYS A 1 271 ? 11.310 10.275 -3.854 1.00 90.62 271 LYS A N 1
ATOM 2154 C CA . LYS A 1 271 ? 11.239 8.801 -3.793 1.00 90.62 271 LYS A CA 1
ATOM 2155 C C . LYS A 1 271 ? 9.892 8.283 -4.308 1.00 90.62 271 LYS A C 1
ATOM 2157 O O . LYS A 1 271 ? 9.850 7.407 -5.169 1.00 90.62 271 LYS A O 1
ATOM 2162 N N . ALA A 1 272 ? 8.789 8.865 -3.839 1.00 89.94 272 ALA A N 1
ATOM 2163 C CA . ALA A 1 272 ? 7.450 8.472 -4.267 1.00 89.94 272 ALA A CA 1
ATOM 2164 C C . ALA A 1 272 ? 7.189 8.763 -5.755 1.00 89.94 272 ALA A C 1
ATOM 2166 O O . ALA A 1 272 ? 6.593 7.941 -6.452 1.00 89.94 272 ALA A O 1
ATOM 2167 N N . PHE A 1 273 ? 7.634 9.918 -6.259 1.00 87.81 273 PHE A N 1
ATOM 2168 C CA . PHE A 1 273 ? 7.506 10.260 -7.677 1.00 87.81 273 PHE A CA 1
ATOM 2169 C C . PHE A 1 273 ? 8.341 9.351 -8.570 1.00 87.81 273 PHE A C 1
ATOM 2171 O O . PHE A 1 273 ? 7.844 8.917 -9.606 1.00 87.81 273 PHE A O 1
ATOM 2178 N N . PHE A 1 274 ? 9.546 8.986 -8.137 1.00 89.19 274 PHE A N 1
ATOM 2179 C CA . PHE A 1 274 ? 10.375 8.018 -8.843 1.00 89.19 274 PHE A CA 1
ATOM 2180 C C . PHE A 1 274 ? 9.679 6.668 -8.999 1.00 89.19 274 PHE A C 1
ATOM 2182 O O . PHE A 1 274 ? 9.621 6.137 -10.101 1.00 89.19 274 PHE A O 1
ATOM 2189 N N . VAL A 1 275 ? 9.087 6.137 -7.923 1.00 90.88 275 VAL A N 1
ATOM 2190 C CA . VAL A 1 275 ? 8.335 4.876 -7.991 1.00 90.88 275 VAL A CA 1
ATOM 2191 C C . VAL A 1 275 ? 7.179 4.979 -8.987 1.00 90.88 275 VAL A C 1
ATOM 2193 O O . VAL A 1 275 ? 6.992 4.083 -9.801 1.00 90.88 275 VAL A O 1
ATOM 2196 N N . ARG A 1 276 ? 6.433 6.090 -9.000 1.00 89.31 276 ARG A N 1
ATOM 2197 C CA . ARG A 1 276 ? 5.345 6.301 -9.976 1.00 89.31 276 A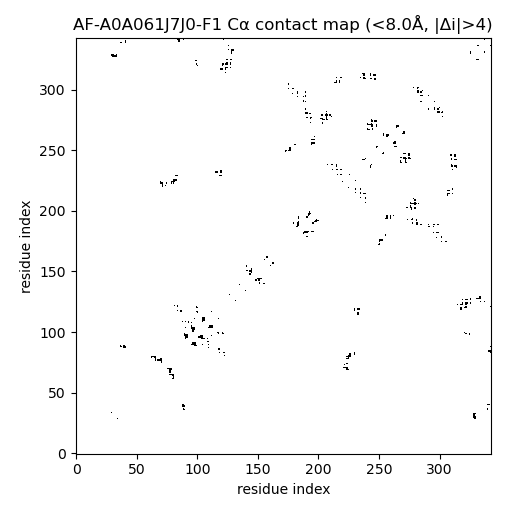RG A CA 1
ATOM 2198 C C . ARG A 1 276 ? 5.845 6.359 -11.415 1.00 89.31 276 ARG A C 1
ATOM 2200 O O . ARG A 1 276 ? 5.171 5.870 -12.315 1.00 89.31 276 ARG A O 1
ATOM 2207 N N . GLN A 1 277 ? 7.010 6.958 -11.626 1.00 88.06 277 GLN A N 1
ATOM 2208 C CA . GLN A 1 277 ? 7.639 7.036 -12.935 1.00 88.06 277 GLN A CA 1
ATOM 2209 C C . GLN A 1 277 ? 8.132 5.660 -13.403 1.00 88.06 277 GLN A C 1
ATOM 2211 O O . GLN A 1 277 ? 7.894 5.292 -14.548 1.00 88.06 277 GLN A O 1
ATOM 2216 N N . LEU A 1 278 ? 8.733 4.873 -12.505 1.00 90.75 278 LEU A N 1
ATOM 2217 C CA . LEU A 1 278 ? 9.152 3.494 -12.768 1.00 90.75 278 LEU A CA 1
ATOM 2218 C C . LEU A 1 278 ? 7.960 2.626 -13.185 1.00 90.75 278 LEU A C 1
ATOM 2220 O O . LEU A 1 278 ? 8.032 1.894 -14.165 1.00 90.75 278 LEU A O 1
ATOM 2224 N N . LEU A 1 279 ? 6.840 2.753 -12.472 1.00 90.38 279 LEU A N 1
ATOM 2225 C CA . LEU A 1 279 ? 5.602 2.051 -12.801 1.00 90.38 279 LEU A CA 1
ATOM 2226 C C . LEU A 1 279 ? 5.060 2.441 -14.178 1.00 90.38 279 LEU A C 1
ATOM 2228 O O . LEU A 1 279 ? 4.588 1.580 -14.914 1.00 90.38 279 LEU A O 1
ATOM 2232 N N . TRP A 1 280 ? 5.135 3.723 -14.539 1.00 88.25 280 TRP A N 1
ATOM 2233 C CA . TRP A 1 280 ? 4.743 4.181 -15.871 1.00 88.25 280 TRP A CA 1
ATOM 2234 C C . TRP A 1 280 ? 5.625 3.580 -16.971 1.00 88.25 280 TRP A C 1
ATOM 2236 O O . TRP A 1 280 ? 5.101 3.116 -17.983 1.00 88.25 280 TRP A O 1
ATOM 2246 N N . GLU A 1 281 ? 6.945 3.555 -16.768 1.00 89.31 281 GLU A N 1
ATOM 2247 C CA . GLU A 1 281 ? 7.875 2.987 -17.746 1.00 89.31 281 GLU A CA 1
ATOM 2248 C C . GLU A 1 281 ? 7.614 1.491 -17.932 1.00 89.31 281 GLU A C 1
ATOM 2250 O O . GLU A 1 281 ? 7.424 1.050 -19.060 1.00 89.31 281 GLU A O 1
ATOM 2255 N N . LEU A 1 282 ? 7.480 0.745 -16.830 1.00 91.75 282 LEU A N 1
ATOM 2256 C CA . LEU A 1 282 ? 7.106 -0.670 -16.850 1.00 91.75 282 LEU A CA 1
ATOM 2257 C C . LEU A 1 282 ? 5.795 -0.925 -17.608 1.00 91.75 282 LEU A C 1
ATOM 2259 O O . LEU A 1 282 ? 5.704 -1.881 -18.367 1.00 91.75 282 LEU A O 1
ATOM 2263 N N . LEU A 1 283 ? 4.777 -0.079 -17.425 1.00 89.62 283 LEU A N 1
ATOM 2264 C CA . LEU A 1 283 ? 3.504 -0.206 -18.145 1.00 89.62 283 LEU A CA 1
ATOM 2265 C C . LEU A 1 283 ? 3.639 0.081 -19.642 1.00 89.62 283 LEU A C 1
ATOM 2267 O O . LEU A 1 283 ? 2.890 -0.478 -20.436 1.00 89.62 283 LEU A O 1
ATOM 2271 N N . SER A 1 284 ? 4.578 0.945 -20.018 1.00 89.00 284 SER A N 1
ATOM 2272 C CA . SER A 1 284 ? 4.829 1.306 -21.415 1.00 89.00 284 SER A CA 1
ATOM 2273 C C . SER A 1 284 ? 5.601 0.220 -22.167 1.00 89.00 284 SER A C 1
ATOM 2275 O O . SER A 1 284 ? 5.587 0.221 -23.393 1.00 89.00 284 SER A O 1
ATOM 2277 N N . VAL A 1 285 ? 6.244 -0.720 -21.458 1.00 92.00 285 VAL A N 1
ATOM 2278 C CA . VAL A 1 285 ? 6.970 -1.856 -22.058 1.00 92.00 285 VAL A CA 1
ATOM 2279 C C . VAL A 1 285 ? 6.073 -2.671 -22.986 1.00 92.00 285 VAL A C 1
ATOM 2281 O O . VAL A 1 285 ? 6.515 -3.056 -24.062 1.00 92.00 285 VAL A O 1
ATOM 2284 N N . GLU A 1 286 ? 4.809 -2.870 -22.611 1.00 90.88 286 GLU A N 1
ATOM 2285 C CA . GLU A 1 286 ? 3.841 -3.642 -23.401 1.00 90.88 286 GLU A CA 1
ATOM 2286 C C . GLU A 1 286 ? 3.662 -3.089 -24.824 1.00 90.88 286 GLU A C 1
ATOM 2288 O O . GLU A 1 286 ? 3.476 -3.841 -25.775 1.00 90.88 286 GLU A O 1
ATOM 2293 N N . THR A 1 287 ? 3.759 -1.767 -24.981 1.00 90.44 287 THR A N 1
ATOM 2294 C CA . THR A 1 287 ? 3.538 -1.071 -26.257 1.00 90.44 287 THR A CA 1
ATOM 2295 C C . THR A 1 287 ? 4.818 -0.835 -27.063 1.00 90.44 287 THR A C 1
ATOM 2297 O O . THR A 1 287 ? 4.774 -0.130 -28.065 1.00 90.44 287 THR A O 1
ATOM 2300 N N . ARG A 1 288 ? 5.970 -1.339 -26.604 1.00 90.69 288 ARG A N 1
ATOM 2301 C CA . ARG A 1 288 ? 7.266 -1.157 -27.274 1.00 90.69 288 ARG A CA 1
ATOM 2302 C C . ARG A 1 288 ? 7.523 -2.320 -28.228 1.00 90.69 288 ARG A C 1
ATOM 2304 O O . ARG A 1 288 ? 7.745 -3.447 -27.785 1.00 90.69 288 ARG A O 1
ATOM 2311 N N . ASP A 1 289 ? 7.498 -2.036 -29.527 1.00 91.94 289 ASP A N 1
ATOM 2312 C CA . ASP A 1 289 ? 7.668 -3.038 -30.588 1.00 91.94 289 ASP A CA 1
ATOM 2313 C C . ASP A 1 289 ? 9.103 -3.579 -30.667 1.00 91.94 289 ASP A C 1
ATOM 2315 O O . ASP A 1 289 ? 9.326 -4.690 -31.140 1.00 91.94 289 ASP A O 1
ATOM 2319 N N . GLU A 1 290 ? 10.088 -2.814 -30.189 1.00 91.94 290 GLU A N 1
ATOM 2320 C CA . GLU A 1 290 ? 11.498 -3.204 -30.209 1.00 91.94 290 GLU A CA 1
ATOM 2321 C C . GLU A 1 290 ? 11.881 -4.249 -29.147 1.00 91.94 290 GLU A C 1
ATOM 2323 O O . GLU A 1 290 ? 13.013 -4.735 -29.147 1.00 91.94 290 GLU A O 1
ATOM 2328 N N . LEU A 1 291 ? 10.968 -4.576 -28.229 1.00 92.69 291 LEU A N 1
ATOM 2329 C CA . LEU A 1 291 ? 11.204 -5.510 -27.131 1.00 92.69 291 LEU A CA 1
ATOM 2330 C C . LEU A 1 291 ? 10.587 -6.873 -27.429 1.00 92.69 291 LEU A C 1
ATOM 2332 O O . LEU A 1 291 ? 9.458 -6.969 -27.911 1.00 92.69 291 LEU A O 1
ATOM 2336 N N . ASP A 1 292 ? 11.315 -7.937 -27.094 1.00 94.50 292 ASP A N 1
ATOM 2337 C CA . ASP A 1 292 ? 10.813 -9.297 -27.250 1.00 94.50 292 ASP A CA 1
ATOM 2338 C C . ASP A 1 292 ? 9.706 -9.632 -26.234 1.00 94.50 292 ASP A C 1
ATOM 2340 O O . ASP A 1 292 ? 9.578 -9.035 -25.160 1.00 94.50 292 ASP A O 1
ATOM 2344 N N . GLU A 1 293 ? 8.890 -10.631 -26.575 1.00 95.69 293 GLU A N 1
ATOM 2345 C CA . GLU A 1 293 ? 7.762 -11.055 -25.739 1.00 95.69 293 GLU A CA 1
ATOM 2346 C C . GLU A 1 293 ? 8.210 -11.511 -24.349 1.00 95.69 293 GLU A C 1
ATOM 2348 O O . GLU A 1 293 ? 7.525 -11.254 -23.360 1.00 95.69 293 GLU A O 1
ATOM 2353 N N . PHE A 1 294 ? 9.387 -12.132 -24.243 1.00 95.62 294 PHE A N 1
ATOM 2354 C CA . PHE A 1 294 ? 9.952 -12.521 -22.956 1.00 95.62 294 PHE A CA 1
ATOM 2355 C C . PHE A 1 294 ? 10.182 -11.303 -22.052 1.00 95.62 294 PHE A C 1
ATOM 2357 O O . PHE A 1 294 ? 9.747 -11.296 -20.900 1.00 95.62 294 PHE A O 1
ATOM 2364 N N . THR A 1 295 ? 10.799 -10.239 -22.568 1.00 95.38 295 THR A N 1
ATOM 2365 C CA . THR A 1 295 ? 11.033 -9.006 -21.809 1.00 95.38 295 THR A CA 1
ATOM 2366 C C . THR A 1 295 ? 9.723 -8.342 -21.386 1.00 95.38 295 THR A C 1
ATOM 2368 O O . THR A 1 295 ? 9.617 -7.895 -20.240 1.00 95.38 295 THR A O 1
ATOM 2371 N N . LYS A 1 296 ? 8.703 -8.330 -22.255 1.00 95.50 296 LYS A N 1
ATOM 2372 C CA . LYS A 1 296 ? 7.364 -7.819 -21.909 1.00 95.50 296 LYS A CA 1
ATOM 2373 C C . LYS A 1 296 ? 6.732 -8.609 -20.762 1.00 95.50 296 LYS A C 1
ATOM 2375 O O . LYS A 1 296 ? 6.293 -8.013 -19.777 1.00 95.50 296 LYS A O 1
ATOM 2380 N N . HIS A 1 297 ? 6.795 -9.941 -20.812 1.00 95.88 297 HIS A N 1
ATOM 2381 C CA . HIS A 1 297 ? 6.308 -10.801 -19.728 1.00 95.88 297 HIS A CA 1
ATOM 2382 C C . HIS A 1 297 ? 7.051 -10.548 -18.409 1.00 95.88 297 HIS A C 1
ATOM 2384 O O . HIS A 1 297 ? 6.429 -10.467 -17.348 1.00 95.88 297 HIS A O 1
ATOM 2390 N N . MET A 1 298 ? 8.374 -10.370 -18.455 1.00 95.88 298 MET A N 1
ATOM 2391 C CA . MET A 1 298 ? 9.172 -10.052 -17.266 1.00 95.88 298 MET A CA 1
ATOM 2392 C C . MET A 1 298 ? 8.815 -8.677 -16.677 1.00 95.88 298 MET A C 1
ATOM 2394 O O . MET A 1 298 ? 8.803 -8.517 -15.453 1.00 95.88 298 MET A O 1
ATOM 2398 N N . ALA A 1 299 ? 8.471 -7.694 -17.513 1.00 95.25 299 ALA A N 1
ATOM 2399 C CA . ALA A 1 299 ? 7.989 -6.391 -17.060 1.00 95.25 299 ALA A CA 1
ATOM 2400 C C . ALA A 1 299 ? 6.583 -6.459 -16.438 1.00 95.25 299 ALA A C 1
ATOM 2402 O O . ALA A 1 299 ? 6.365 -5.851 -15.386 1.00 95.25 299 ALA A O 1
ATOM 2403 N N . ASP A 1 300 ? 5.646 -7.229 -17.007 1.00 92.12 300 ASP A N 1
ATOM 2404 C CA . ASP A 1 300 ? 4.333 -7.434 -16.376 1.00 92.12 300 ASP A CA 1
ATOM 2405 C C . ASP A 1 300 ? 4.462 -8.180 -15.039 1.00 92.12 300 ASP A C 1
ATOM 2407 O O . ASP A 1 300 ? 3.845 -7.779 -14.049 1.00 92.12 300 ASP A O 1
ATOM 2411 N N . LEU A 1 301 ? 5.350 -9.177 -14.949 1.00 92.94 301 LEU A N 1
ATOM 2412 C CA . LEU A 1 301 ? 5.672 -9.836 -13.681 1.00 92.94 301 LEU A CA 1
ATOM 2413 C C . LEU A 1 301 ? 6.214 -8.835 -12.648 1.00 92.94 301 LEU A C 1
ATOM 2415 O O . LEU A 1 301 ? 5.786 -8.847 -11.490 1.00 92.94 301 LEU A O 1
ATOM 2419 N N . ALA A 1 302 ? 7.117 -7.935 -13.051 1.00 94.19 302 ALA A N 1
ATOM 2420 C CA . ALA A 1 302 ? 7.621 -6.882 -12.174 1.00 94.19 302 ALA A CA 1
ATOM 2421 C C . ALA A 1 302 ? 6.484 -5.968 -11.688 1.00 94.19 302 ALA A C 1
ATOM 2423 O O . ALA A 1 302 ? 6.394 -5.697 -10.490 1.00 94.19 302 ALA A O 1
ATOM 2424 N N . LEU A 1 303 ? 5.568 -5.559 -12.575 1.00 91.62 303 LEU A N 1
ATOM 2425 C CA . LEU A 1 303 ? 4.391 -4.756 -12.221 1.00 91.62 303 LEU A CA 1
ATOM 2426 C C . LEU A 1 303 ? 3.485 -5.456 -11.211 1.00 91.62 303 LEU A C 1
ATOM 2428 O O . LEU A 1 303 ? 3.061 -4.833 -10.237 1.00 91.62 303 LEU A O 1
ATOM 2432 N N . GLN A 1 304 ? 3.182 -6.736 -11.424 1.00 88.44 304 GLN A N 1
ATOM 2433 C CA . GLN A 1 304 ? 2.347 -7.516 -10.511 1.00 88.44 304 GLN A CA 1
ATOM 2434 C C . GLN A 1 304 ? 2.995 -7.629 -9.125 1.00 88.44 304 GLN A C 1
ATOM 2436 O O . GLN A 1 304 ? 2.345 -7.359 -8.112 1.00 88.44 304 GLN A O 1
ATOM 2441 N N . ARG A 1 305 ? 4.297 -7.942 -9.068 1.00 90.12 305 ARG A N 1
ATOM 2442 C CA . ARG A 1 305 ? 5.055 -8.036 -7.809 1.00 90.12 305 ARG A CA 1
ATOM 2443 C C . ARG A 1 305 ? 5.167 -6.686 -7.098 1.00 90.12 305 ARG A C 1
ATOM 2445 O O . ARG A 1 305 ? 5.042 -6.621 -5.878 1.00 90.12 305 ARG A O 1
ATOM 2452 N N . MET A 1 306 ? 5.341 -5.601 -7.849 1.00 92.00 306 MET A N 1
ATOM 2453 C CA . MET A 1 306 ? 5.311 -4.235 -7.325 1.00 92.00 306 MET A CA 1
ATOM 2454 C C . MET A 1 306 ? 3.929 -3.871 -6.752 1.00 92.00 306 MET A C 1
ATOM 2456 O O . MET A 1 306 ? 3.848 -3.226 -5.705 1.00 92.00 306 MET A O 1
ATOM 2460 N N . ALA A 1 307 ? 2.840 -4.301 -7.399 1.00 89.62 307 ALA A N 1
ATOM 2461 C CA . ALA A 1 307 ? 1.473 -4.022 -6.951 1.00 89.62 307 ALA A CA 1
ATOM 2462 C C . ALA A 1 307 ? 1.179 -4.750 -5.645 1.00 89.62 307 ALA A C 1
ATOM 2464 O O . ALA A 1 307 ? 0.680 -4.143 -4.695 1.00 89.62 307 ALA A O 1
ATOM 2465 N N . PHE A 1 308 ? 1.574 -6.023 -5.588 1.00 88.75 308 PHE A N 1
ATOM 2466 C CA . PHE A 1 308 ? 1.551 -6.809 -4.368 1.00 88.75 308 PHE A CA 1
ATOM 2467 C C . PHE A 1 308 ? 2.318 -6.117 -3.246 1.00 88.75 308 PHE A C 1
ATOM 2469 O O . PHE A 1 308 ? 1.746 -5.887 -2.187 1.00 88.75 308 PHE A O 1
ATOM 2476 N N . GLU A 1 309 ? 3.573 -5.727 -3.477 1.00 89.94 309 GLU A N 1
ATOM 2477 C CA . GLU A 1 309 ? 4.408 -5.154 -2.420 1.00 89.94 309 GLU A CA 1
ATOM 2478 C C . GLU A 1 309 ? 3.833 -3.835 -1.878 1.00 89.94 309 GLU A C 1
ATOM 2480 O O . GLU A 1 309 ? 3.864 -3.601 -0.672 1.00 89.94 309 GLU A O 1
ATOM 2485 N N . MET A 1 310 ? 3.225 -2.995 -2.724 1.00 90.19 310 MET A N 1
ATOM 2486 C CA . MET A 1 310 ? 2.519 -1.797 -2.252 1.00 90.19 310 MET A CA 1
ATOM 2487 C C . MET A 1 310 ? 1.335 -2.130 -1.343 1.00 90.19 310 MET A C 1
ATOM 2489 O O . MET A 1 310 ? 1.201 -1.535 -0.269 1.00 90.19 310 MET A O 1
ATOM 2493 N N . VAL A 1 311 ? 0.468 -3.051 -1.766 1.00 90.00 311 VAL A N 1
ATOM 2494 C CA . VAL A 1 311 ? -0.683 -3.467 -0.955 1.00 90.00 311 VAL A CA 1
ATOM 2495 C C . VAL A 1 311 ? -0.198 -4.109 0.342 1.00 90.00 311 VAL A C 1
ATOM 2497 O O . VAL A 1 311 ? -0.705 -3.776 1.411 1.00 90.00 311 VAL A O 1
ATOM 2500 N N . PHE A 1 312 ? 0.828 -4.954 0.270 1.00 88.44 312 PHE A N 1
ATOM 2501 C CA . PHE A 1 312 ? 1.438 -5.626 1.408 1.00 88.44 312 PHE A CA 1
ATOM 2502 C C . PHE A 1 312 ? 2.000 -4.631 2.430 1.00 88.44 312 PHE A C 1
ATOM 2504 O O . PHE A 1 312 ? 1.585 -4.658 3.584 1.00 88.44 312 PHE A O 1
ATOM 2511 N N . LEU A 1 313 ? 2.860 -3.692 2.022 1.00 89.81 313 LEU A N 1
ATOM 2512 C CA . LEU A 1 313 ? 3.451 -2.687 2.919 1.00 89.81 313 LEU A CA 1
ATOM 2513 C C . LEU A 1 313 ? 2.390 -1.849 3.646 1.00 89.81 313 LEU A C 1
ATOM 2515 O O . LEU A 1 313 ? 2.528 -1.557 4.839 1.00 89.81 313 LEU A O 1
ATOM 2519 N N . GLN A 1 314 ? 1.321 -1.466 2.943 1.00 91.88 314 GLN A N 1
ATOM 2520 C CA . GLN A 1 314 ? 0.235 -0.702 3.552 1.00 91.88 314 GLN A CA 1
ATOM 2521 C C . GLN A 1 314 ? -0.616 -1.566 4.490 1.00 91.88 314 GLN A C 1
ATOM 2523 O O . GLN A 1 314 ? -1.030 -1.095 5.547 1.00 91.88 314 GLN A O 1
ATOM 2528 N N . SER A 1 315 ? -0.850 -2.824 4.121 1.00 89.44 315 SER A N 1
ATOM 2529 C CA . SER A 1 315 ? -1.585 -3.790 4.939 1.00 89.44 315 SER A CA 1
ATOM 2530 C C . SER A 1 315 ? -0.841 -4.102 6.229 1.00 89.44 315 SER A C 1
ATOM 2532 O O . SER A 1 315 ? -1.438 -4.045 7.296 1.00 89.44 315 SER A O 1
ATOM 2534 N N . MET A 1 316 ? 0.469 -4.353 6.152 1.00 85.88 316 MET A N 1
ATOM 2535 C CA . MET A 1 316 ? 1.308 -4.632 7.317 1.00 85.88 316 MET A CA 1
ATOM 2536 C C . MET A 1 316 ? 1.343 -3.455 8.293 1.00 85.88 316 MET A C 1
ATOM 2538 O O . MET A 1 316 ? 1.297 -3.666 9.499 1.00 85.88 316 MET A O 1
ATOM 2542 N N . GLU A 1 317 ? 1.326 -2.213 7.800 1.00 87.25 317 GLU A N 1
ATOM 2543 C CA . GLU A 1 317 ? 1.211 -1.038 8.673 1.00 87.25 317 GLU A CA 1
ATOM 2544 C C . GLU A 1 317 ? -0.081 -1.053 9.497 1.00 87.25 317 GLU A C 1
ATOM 2546 O O . GLU A 1 317 ? -0.048 -0.809 10.704 1.00 87.25 317 GLU A O 1
ATOM 2551 N N . TYR A 1 318 ? -1.218 -1.346 8.859 1.00 90.06 318 TYR A N 1
ATOM 2552 C CA . TYR A 1 318 ? -2.488 -1.442 9.570 1.00 90.06 318 TYR A CA 1
ATOM 2553 C C . TYR A 1 318 ? -2.514 -2.661 10.493 1.00 90.06 318 TYR A C 1
ATOM 2555 O O . TYR A 1 318 ? -2.896 -2.510 11.648 1.00 90.06 318 TYR A O 1
ATOM 2563 N N . MET A 1 319 ? -2.035 -3.824 10.039 1.00 86.38 319 MET A N 1
ATOM 2564 C CA . MET A 1 319 ? -1.942 -5.047 10.847 1.00 86.38 319 MET A CA 1
ATOM 2565 C C . MET A 1 319 ? -1.112 -4.838 12.120 1.00 86.38 319 MET A C 1
ATOM 2567 O O . MET A 1 319 ? -1.538 -5.251 13.195 1.00 86.38 319 MET A O 1
ATOM 2571 N N . HIS A 1 320 ? 0.026 -4.145 12.031 1.00 83.88 320 HIS A N 1
ATOM 2572 C CA . HIS A 1 320 ? 0.858 -3.833 13.197 1.00 83.88 320 HIS A CA 1
ATOM 2573 C C . HIS A 1 320 ? 0.141 -2.906 14.181 1.00 83.88 320 HIS A C 1
ATOM 2575 O O . HIS A 1 320 ? 0.170 -3.139 15.389 1.00 83.88 320 HIS A O 1
ATOM 2581 N N . LYS A 1 321 ? -0.544 -1.873 13.676 1.00 86.56 321 LYS A N 1
ATOM 2582 C CA . LYS A 1 321 ? -1.307 -0.942 14.519 1.00 86.56 321 LYS A CA 1
ATOM 2583 C C . LYS A 1 321 ? -2.464 -1.646 15.236 1.00 86.56 321 LYS A C 1
ATOM 2585 O O . LYS A 1 321 ? -2.652 -1.448 16.434 1.00 86.56 321 LYS A O 1
ATOM 2590 N N . VAL A 1 322 ? -3.217 -2.492 14.531 1.00 90.00 322 VAL A N 1
ATOM 2591 C CA . VAL A 1 322 ? -4.382 -3.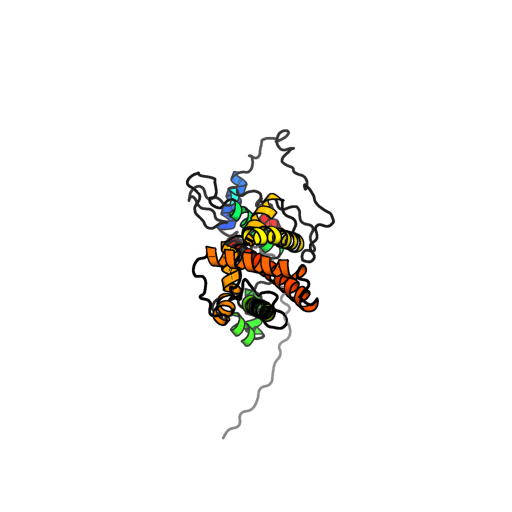179 15.114 1.00 90.00 322 VAL A CA 1
ATOM 2592 C C . VAL A 1 322 ? -3.996 -4.345 16.012 1.00 90.00 322 VAL A C 1
ATOM 2594 O O . VAL A 1 322 ? -4.751 -4.634 16.932 1.00 90.00 322 VAL A O 1
ATOM 2597 N N . GLN A 1 323 ? -2.840 -4.988 15.807 1.00 88.00 323 GLN A N 1
ATOM 2598 C CA . GLN A 1 323 ? -2.376 -6.072 16.677 1.00 88.00 323 GLN A CA 1
ATOM 2599 C C . GLN A 1 323 ? -2.301 -5.615 18.137 1.00 88.00 323 GLN A C 1
ATOM 2601 O O . GLN A 1 323 ? -2.803 -6.300 19.025 1.00 88.00 323 GLN A O 1
ATOM 2606 N N . TYR A 1 324 ? -1.725 -4.439 18.381 1.00 85.44 324 TYR A N 1
ATOM 2607 C CA . TYR A 1 324 ? -1.631 -3.883 19.726 1.00 85.44 324 TYR A CA 1
ATOM 2608 C C . TYR A 1 324 ? -3.018 -3.687 20.359 1.00 85.44 324 TYR A C 1
ATOM 2610 O O . TYR A 1 324 ? -3.265 -4.111 21.488 1.00 85.44 324 TYR A O 1
ATOM 2618 N N . VAL A 1 325 ? -3.961 -3.111 19.608 1.00 88.69 325 VAL A N 1
ATOM 2619 C CA . VAL A 1 325 ? -5.347 -2.907 20.064 1.00 88.69 325 VAL A CA 1
ATOM 2620 C C . VAL A 1 325 ? -6.045 -4.246 20.318 1.00 88.69 325 VAL A C 1
ATOM 2622 O O . VAL A 1 325 ? -6.697 -4.419 21.345 1.00 88.69 325 VAL A O 1
ATOM 2625 N N . TYR A 1 326 ? -5.866 -5.215 19.423 1.00 87.44 326 TYR A N 1
ATOM 2626 C CA . TYR A 1 326 ? -6.404 -6.566 19.541 1.00 87.44 326 TYR A CA 1
ATOM 2627 C C . TYR A 1 326 ? -5.914 -7.265 20.818 1.00 87.44 326 TYR A C 1
ATOM 2629 O O . TYR A 1 326 ? -6.710 -7.853 21.554 1.00 87.44 326 TYR A O 1
ATOM 2637 N N . GLU A 1 327 ? -4.622 -7.152 21.133 1.00 86.06 327 GLU A N 1
ATOM 2638 C CA . GLU A 1 327 ? -4.036 -7.661 22.376 1.00 86.06 327 GLU A CA 1
ATOM 2639 C C . GLU A 1 327 ? -4.594 -6.937 23.609 1.00 86.06 327 GLU A C 1
ATOM 2641 O O . GLU A 1 327 ? -5.035 -7.597 24.553 1.00 86.06 327 GLU A O 1
ATOM 2646 N N . LEU A 1 328 ? -4.684 -5.601 23.583 1.00 86.25 328 LEU A N 1
ATOM 2647 C CA . LEU A 1 328 ? -5.285 -4.809 24.665 1.00 86.25 328 LEU A CA 1
ATOM 2648 C C . LEU A 1 328 ? -6.760 -5.150 24.910 1.00 86.25 328 LEU A C 1
ATOM 2650 O O . LEU A 1 328 ? -7.240 -5.059 26.042 1.00 86.25 328 LEU A O 1
ATOM 2654 N N . MET A 1 329 ? -7.495 -5.561 23.878 1.00 86.38 329 MET A N 1
ATOM 2655 C CA . MET A 1 329 ? -8.882 -6.029 23.976 1.00 86.38 329 MET A CA 1
ATOM 2656 C C . MET A 1 329 ? -9.018 -7.471 24.489 1.00 86.38 329 MET A C 1
ATOM 2658 O O . MET A 1 329 ? -10.140 -7.959 24.640 1.00 86.38 329 MET A O 1
ATOM 2662 N N . GLY A 1 330 ? -7.904 -8.150 24.772 1.00 86.19 330 GLY A N 1
ATOM 2663 C CA . G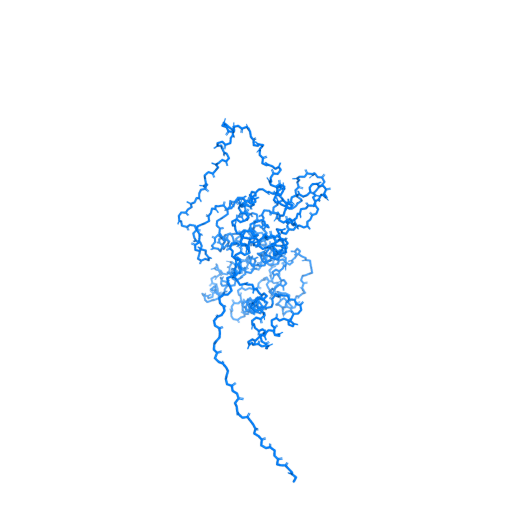LY A 1 330 ? -7.903 -9.539 25.217 1.00 86.19 330 GLY A CA 1
ATOM 2664 C C . GLY A 1 330 ? -8.146 -10.534 24.084 1.00 86.19 330 GLY A C 1
ATOM 2665 O O . GLY A 1 330 ? -8.728 -11.583 24.332 1.00 86.19 330 GLY A O 1
ATOM 2666 N N . ARG A 1 331 ? -7.708 -10.208 22.858 1.00 86.69 331 ARG A N 1
ATOM 2667 C CA . ARG A 1 331 ? -7.814 -11.050 21.653 1.00 86.69 331 ARG A CA 1
ATOM 2668 C C . ARG A 1 331 ? -9.263 -11.440 21.316 1.00 86.69 331 ARG A C 1
ATOM 2670 O O . ARG A 1 331 ? -9.606 -12.620 21.365 1.00 86.69 331 ARG A O 1
ATOM 2677 N N . PRO A 1 332 ? -10.130 -10.454 21.016 1.00 84.56 332 PRO A N 1
ATOM 2678 C CA . PRO A 1 332 ? -11.543 -10.699 20.790 1.00 84.56 332 PRO A CA 1
ATOM 2679 C C . PRO A 1 332 ? -11.815 -11.588 19.583 1.00 84.56 332 PRO A C 1
ATOM 2681 O O . PRO A 1 332 ? -11.272 -11.388 18.502 1.00 84.56 332 PRO A O 1
ATOM 2684 N N . THR A 1 333 ? -12.737 -12.525 19.752 1.00 83.88 333 THR A N 1
ATOM 2685 C CA . THR A 1 333 ? -13.344 -13.235 18.634 1.00 83.88 333 THR A CA 1
ATOM 2686 C C . THR A 1 333 ? -14.219 -12.293 17.809 1.00 83.88 333 THR A C 1
ATOM 2688 O O . THR A 1 333 ? -14.678 -11.242 18.262 1.00 83.88 333 THR A O 1
ATOM 2691 N N . MET A 1 334 ? -14.503 -12.724 16.587 1.00 80.88 334 MET A N 1
ATOM 2692 C CA . MET A 1 334 ? -15.450 -12.075 15.686 1.00 80.88 334 MET A CA 1
ATOM 2693 C C . MET A 1 334 ? -16.836 -11.844 16.302 1.00 80.88 334 MET A C 1
ATOM 2695 O O . MET A 1 334 ? -17.411 -10.771 16.147 1.00 80.88 334 MET A O 1
ATOM 2699 N N . GLU A 1 335 ? -17.358 -12.828 17.031 1.00 81.62 335 GLU A N 1
ATOM 2700 C CA . GLU A 1 335 ? -18.667 -12.743 17.687 1.00 81.62 335 GLU A CA 1
ATOM 2701 C C . GLU A 1 335 ? -18.661 -11.709 18.816 1.00 81.62 335 GLU A C 1
ATOM 2703 O O . GLU A 1 335 ? -19.623 -10.964 18.986 1.00 81.62 335 GLU A O 1
ATOM 2708 N N . GLU A 1 336 ? -17.552 -11.597 19.548 1.00 84.12 336 GLU A N 1
ATOM 2709 C CA . GLU A 1 336 ? -17.393 -10.582 20.588 1.00 84.12 336 GLU A CA 1
ATOM 2710 C C . GLU A 1 336 ? -17.272 -9.172 19.994 1.00 84.12 336 GLU A C 1
ATOM 2712 O O . GLU A 1 336 ? -17.848 -8.235 20.545 1.00 84.12 336 GLU A O 1
ATOM 2717 N N . LEU A 1 337 ? -16.576 -9.005 18.861 1.00 83.81 337 LEU A N 1
ATOM 2718 C CA . LEU A 1 337 ? -16.552 -7.731 18.130 1.00 83.81 337 LEU A CA 1
ATOM 2719 C C . LEU A 1 337 ? -17.953 -7.338 17.629 1.00 83.81 337 LEU A C 1
ATOM 2721 O O . LEU A 1 337 ? -18.348 -6.181 17.787 1.00 83.81 337 LEU A O 1
ATOM 2725 N N . ALA A 1 338 ? -18.726 -8.295 17.101 1.00 80.12 338 ALA A N 1
ATOM 2726 C CA . ALA A 1 338 ? -20.115 -8.070 16.693 1.00 80.12 338 ALA A CA 1
ATOM 2727 C C . ALA A 1 338 ? -20.998 -7.675 17.887 1.00 80.12 338 ALA A C 1
ATOM 2729 O O . ALA A 1 338 ? -21.767 -6.721 17.803 1.00 80.12 338 ALA A O 1
ATOM 2730 N N . ALA A 1 339 ? -20.854 -8.365 19.023 1.00 81.00 339 ALA A N 1
ATOM 2731 C CA . ALA A 1 339 ? -21.607 -8.078 20.244 1.00 81.00 339 ALA A CA 1
ATOM 2732 C C . ALA A 1 339 ? -21.309 -6.682 20.820 1.00 81.00 339 ALA A C 1
ATOM 2734 O O . ALA A 1 339 ? -22.170 -6.086 21.463 1.00 81.00 339 ALA A O 1
ATOM 2735 N N . MET A 1 340 ? -20.113 -6.142 20.565 1.00 80.38 340 MET A N 1
ATOM 2736 C CA . MET A 1 340 ? -19.741 -4.763 20.901 1.00 80.38 340 MET A CA 1
ATOM 2737 C C . MET A 1 340 ? -20.188 -3.739 19.845 1.00 80.38 340 MET A C 1
ATOM 2739 O O . MET A 1 340 ? -19.854 -2.566 19.977 1.00 80.38 340 MET A O 1
ATOM 2743 N N . ASN A 1 341 ? -20.929 -4.143 18.806 1.00 77.38 341 ASN A N 1
ATOM 2744 C CA . ASN A 1 341 ? -21.349 -3.282 17.697 1.00 77.38 341 ASN A CA 1
ATOM 2745 C C . ASN A 1 341 ? -20.154 -2.580 17.018 1.00 77.38 341 ASN A C 1
ATOM 2747 O O . ASN A 1 341 ? -20.194 -1.374 16.775 1.00 77.38 341 ASN A O 1
ATOM 2751 N N . LEU A 1 342 ? -19.063 -3.328 16.800 1.00 77.25 342 LEU A N 1
ATOM 2752 C CA . LEU A 1 342 ? -17.824 -2.866 16.155 1.00 77.25 342 LEU A CA 1
ATOM 2753 C C . LEU A 1 342 ? -17.645 -3.418 14.731 1.00 77.25 342 LEU A C 1
ATOM 2755 O O . LEU A 1 342 ? -16.594 -3.178 14.128 1.00 77.25 342 LEU A O 1
ATOM 2759 N N . LEU A 1 343 ? -18.620 -4.178 14.228 1.00 69.44 343 LEU A N 1
ATOM 2760 C CA . LEU A 1 343 ? -18.614 -4.820 12.912 1.00 69.44 343 LEU A CA 1
ATOM 2761 C C . LEU A 1 343 ? -19.760 -4.311 12.046 1.00 69.44 343 LEU A C 1
ATOM 2763 O O . LEU A 1 343 ? -20.870 -4.148 12.599 1.00 69.44 343 LEU A O 1
#

Secondary structure (DSSP, 8-state):
-------------------------------HHHHHHHHHHHTTSPPTT----SSSTTT----TT--TT---TT-SS--PPB----GGGGEETTTTEETTTTEEPPSSTT--TTHHHHHHHHHHHHHHHHT--SS-HHHHHHHHHHH-HHHHHHHHHSSSTTHHHHHHHHHHHHHHHHHHHHTTSTTT-TTTTTTTT-----THHHHHHHHHHHHHHHHHHHSPPB-HHHHHHHHHHHTSHHHHHHHHHHTTHHHHHHHTTPPPP-SHHHHHHHHHHHHHHHHHGGG-TTS-HHHHHHHHHHHHHHHHHHHHHHHHHHHHHHHHHHHHTTS--HHHHHHTT--

Mean predicted aligned error: 14.32 Å

Sequence (343 aa):
MRCGQVALLLAPKQALVSTGVKAASSTSHASPLRRLVGAATLSTAPSPGRRVGALDAHCRLRTRGTSSESSTPMTERAFDIFEGNNKQAWLDLKTGWCHLCQEPLGATMGVHIGDRDHTNLQYFLFLYAAHARRWSGEEILRSCMLTVPSVHRYATRHTTWDHLHVMDDAMRRAELEALLFFLTQPPHQALSHVLQGRSPFGFWYSGERMWKLRISRLVTQLFPPVSAGMMTNFTQKCWGRSNGERMYDALRLQRIKAYFGWQPYESKEKKAFFVRQLLWELLSVETRDELDEFTKHMADLALQRMAFEMVFLQSMEYMHKVQYVYELMGRPTMEELAAMNLL

Radius of gyration: 27.56 Å; Cα contacts (8 Å, |Δi|>4): 352; chains: 1; bounding box: 80×76×78 Å

pLDDT: mean 71.59, std 21.5, range [22.42, 95.88]

Solvent-accessible surface area (backbone atoms only — not comparable to full-atom values): 19955 Å² total; per-residue (Å²): 130,86,86,84,83,89,84,88,87,80,87,81,81,90,77,91,76,90,73,85,78,72,86,73,81,76,78,72,78,69,27,72,52,39,50,50,32,42,49,45,39,56,74,72,50,82,69,96,81,69,81,82,81,83,81,58,77,79,75,61,66,70,73,79,63,64,57,97,73,44,51,43,98,90,35,98,55,82,55,66,52,46,76,66,50,54,72,65,33,38,51,38,79,89,81,38,33,26,65,74,73,73,42,67,47,37,98,52,86,95,45,58,78,54,58,66,57,47,45,49,37,51,52,39,38,49,51,50,33,72,62,45,70,91,59,55,65,65,58,52,44,54,48,28,48,76,75,37,52,66,60,25,45,58,72,59,70,49,92,61,100,54,60,75,59,48,53,56,49,49,49,57,29,49,53,48,37,50,50,57,52,54,32,44,33,86,90,49,45,57,38,55,26,65,59,57,66,61,52,93,66,88,51,31,68,61,14,48,59,62,46,48,57,54,44,47,51,50,47,66,62,74,45,77,64,52,31,73,69,54,50,50,52,52,46,51,50,28,77,25,57,73,40,26,26,51,49,35,62,67,42,43,48,48,56,59,24,42,74,61,73,39,81,64,70,83,52,55,65,59,28,16,43,48,46,25,31,44,52,30,44,44,63,48,36,74,78,41,85,93,50,56,71,68,52,36,51,53,32,51,51,50,51,52,54,51,44,48,49,34,48,46,58,47,48,51,54,37,45,58,54,25,48,57,46,38,56,50,36,60,60,50,47,53,67,55,38,45,76,46,52,56,99

Nearest PDB structures (foldseek):
  2ffl-assembly1_A  TM=5.975E-01  e=3.216E+00  Giardia duodenalis
  3rv0-assembly2_D  TM=3.923E-01  e=1.991E+00  Vanderwaltozyma polyspora DSM 70294

Organism: NCBI:txid429131

Foldseek 3Di:
DDDDDDDDDDDDDDDDDPDDDPPDPPPPPFFPLLVQLLVQLVVPDDDPPDPPPDDCPPVPPPQPDQDPPLDFPVHPDGDGAAAFDDQRSQADLVQQAGLQQRDGADPDRPHRPPPLVSSVLLQLLLVCQRVVPPDDPVVVLVVCCVVPVPVSCVCPVPPDRDVVCVVVLLVLLQVLLVLLLVCCDPPNNLQVPLLLPPPPDLCLVVLLVVLLVLLLVVCSNPDGHYDPSSSVSLSCQLLDLQLLLVLLVSSVSQVSNVVSVHHDDPDSNVSSSSSSVSSVSLVCSCVDPSGDPVSNVSSVVSNNSSSVSSSVVSSVVSNVSSVVSCVSSVNDHSVSCVVSVSD